Protein AF-A0A1Y2H6F7-F1 (afdb_monomer_lite)

Structure (mmCIF, N/CA/C/O backbone):
data_AF-A0A1Y2H6F7-F1
#
_entry.id   AF-A0A1Y2H6F7-F1
#
loop_
_atom_site.group_PDB
_atom_site.id
_atom_site.type_symbol
_atom_site.label_atom_id
_atom_site.label_alt_id
_atom_site.label_comp_id
_atom_site.label_asym_id
_atom_site.label_entity_id
_atom_site.label_seq_id
_atom_site.pdbx_PDB_ins_code
_atom_site.Cartn_x
_atom_site.Cartn_y
_atom_site.Cartn_z
_atom_site.occupancy
_atom_site.B_iso_or_equiv
_atom_site.auth_seq_id
_atom_site.auth_comp_id
_atom_site.auth_asym_id
_atom_site.auth_atom_id
_atom_site.pdbx_PDB_model_num
ATOM 1 N N . MET A 1 1 ? -21.638 13.500 10.682 1.00 39.72 1 MET A N 1
ATOM 2 C CA . MET A 1 1 ? -22.124 12.618 11.760 1.00 39.72 1 MET A CA 1
ATOM 3 C C . MET A 1 1 ? -21.215 11.409 11.767 1.00 39.72 1 MET A C 1
ATOM 5 O O . MET A 1 1 ? -21.167 10.726 10.755 1.00 39.72 1 MET A O 1
ATOM 9 N N . SER A 1 2 ? -20.396 11.242 12.805 1.00 56.06 2 SER A N 1
ATOM 10 C CA . SER A 1 2 ? -19.512 10.077 12.908 1.00 56.06 2 SER A CA 1
ATOM 11 C C . SER A 1 2 ? -20.373 8.876 13.276 1.00 56.06 2 SER A C 1
ATOM 13 O O . SER A 1 2 ? -21.057 8.926 14.295 1.00 56.06 2 SER A O 1
ATOM 15 N N . SER A 1 3 ? -20.406 7.849 12.432 1.00 68.44 3 SER A N 1
ATOM 16 C CA . SER A 1 3 ? -21.067 6.586 12.756 1.00 68.44 3 SER A CA 1
ATOM 17 C C . SER A 1 3 ? -20.329 5.941 13.930 1.00 68.44 3 SER A C 1
ATOM 19 O O . SER A 1 3 ? -19.140 5.652 13.816 1.00 68.44 3 SER A O 1
ATOM 21 N N . ASP A 1 4 ? -21.015 5.768 15.057 1.00 77.81 4 ASP A N 1
ATOM 22 C CA . ASP A 1 4 ? -20.456 5.193 16.282 1.00 77.81 4 ASP A CA 1
ATOM 23 C C . ASP A 1 4 ? -20.628 3.669 16.257 1.00 77.81 4 ASP A C 1
ATOM 25 O O . ASP A 1 4 ? -21.691 3.136 16.565 1.00 77.81 4 ASP A O 1
ATOM 29 N N . ALA A 1 5 ? -19.603 2.971 15.776 1.00 82.88 5 ALA A N 1
ATOM 30 C CA . ALA A 1 5 ? -19.514 1.516 15.807 1.00 82.88 5 ALA A CA 1
ATOM 31 C C . ALA A 1 5 ? -18.151 1.134 16.393 1.00 82.88 5 ALA A C 1
ATOM 33 O O . ALA A 1 5 ? -17.144 1.765 16.051 1.00 82.88 5 ALA A O 1
ATOM 34 N N . LEU A 1 6 ? -18.099 0.097 17.240 1.00 88.44 6 LEU A N 1
ATOM 35 C CA . LEU A 1 6 ? -16.898 -0.274 17.999 1.00 88.44 6 LEU A CA 1
ATOM 36 C C . LEU A 1 6 ? -16.309 -1.618 17.515 1.00 88.44 6 LEU A C 1
ATOM 38 O O . LEU A 1 6 ? -16.475 -2.632 18.190 1.00 88.44 6 LEU A O 1
ATOM 42 N N . PRO A 1 7 ? -15.582 -1.677 16.376 1.00 88.75 7 PRO A N 1
ATOM 43 C CA . PRO A 1 7 ? -15.021 -2.913 15.815 1.00 88.75 7 PRO A CA 1
ATOM 44 C C . PRO A 1 7 ? -14.242 -3.829 16.771 1.00 88.75 7 PRO A C 1
ATOM 46 O O . PRO A 1 7 ? -14.211 -5.044 16.556 1.00 88.75 7 PRO A O 1
ATOM 49 N N . TYR A 1 8 ? -13.565 -3.274 17.784 1.00 88.94 8 TYR A N 1
ATOM 50 C CA . TYR A 1 8 ? -12.798 -4.057 18.757 1.00 88.94 8 TYR A CA 1
ATOM 51 C C . TYR A 1 8 ? -13.675 -4.672 19.862 1.00 88.94 8 TYR A C 1
ATOM 53 O O . TYR A 1 8 ? -13.285 -5.688 20.438 1.00 88.94 8 TYR A O 1
ATOM 61 N N . ILE A 1 9 ? -14.858 -4.106 20.120 1.00 89.44 9 ILE A N 1
ATOM 62 C CA . ILE A 1 9 ? -15.812 -4.568 21.142 1.00 89.44 9 ILE A CA 1
ATOM 63 C C . ILE A 1 9 ? -16.919 -5.419 20.506 1.00 89.44 9 ILE A C 1
ATOM 65 O O . ILE A 1 9 ? -17.196 -6.533 20.959 1.00 89.44 9 ILE A O 1
ATOM 69 N N . ASP A 1 10 ? -17.482 -4.957 19.388 1.00 89.56 10 ASP A N 1
ATOM 70 C CA . ASP A 1 10 ? -18.593 -5.576 18.664 1.00 89.56 10 ASP A CA 1
ATOM 71 C C . ASP A 1 10 ? -18.140 -6.768 17.804 1.00 89.56 10 ASP A C 1
ATOM 73 O O . ASP A 1 10 ? -18.245 -6.796 16.575 1.00 89.56 10 ASP A O 1
ATOM 77 N N . ASN A 1 11 ? -17.653 -7.825 18.451 1.00 87.12 11 ASN A N 1
ATOM 78 C CA . ASN A 1 11 ? -17.182 -9.035 17.767 1.00 87.12 11 ASN A CA 1
ATOM 79 C C . ASN A 1 11 ? -18.304 -9.835 17.077 1.00 87.12 11 ASN A C 1
ATOM 81 O O . ASN A 1 11 ? -18.023 -10.738 16.290 1.00 87.12 11 ASN A O 1
ATOM 85 N N . GLN A 1 12 ? -19.567 -9.494 17.335 1.00 83.12 12 GLN A N 1
ATOM 86 C CA . GLN A 1 12 ? -20.742 -10.183 16.799 1.00 83.12 12 GLN A CA 1
ATOM 87 C C . GLN A 1 12 ? -20.837 -10.070 15.267 1.00 83.12 12 GLN A C 1
ATOM 89 O O . GLN A 1 12 ? -21.272 -11.006 14.604 1.00 83.12 12 GLN A O 1
ATOM 94 N N . TYR A 1 13 ? -20.336 -8.980 14.678 1.00 76.50 13 TYR A N 1
ATOM 95 C CA . TYR A 1 13 ? -20.303 -8.802 13.221 1.00 76.50 13 TYR A CA 1
ATOM 96 C C . TYR A 1 13 ? -19.313 -9.732 12.504 1.00 76.50 13 TYR A C 1
ATOM 98 O O . TYR A 1 13 ? -19.412 -9.923 11.293 1.00 76.50 13 TYR A O 1
ATOM 106 N N . LYS A 1 14 ? -18.365 -10.344 13.231 1.00 82.12 14 LYS A N 1
ATOM 107 C CA . LYS A 1 14 ? -17.437 -11.339 12.664 1.00 82.12 14 LYS A CA 1
ATOM 108 C C . LYS A 1 14 ? -18.125 -12.682 12.395 1.00 82.12 14 LYS A C 1
ATOM 110 O O . LYS A 1 14 ? -17.577 -13.501 11.662 1.00 82.12 14 LYS A O 1
ATOM 115 N N . LEU A 1 15 ? -19.311 -12.917 12.968 1.00 89.56 15 LEU A N 1
ATOM 116 C CA . LEU A 1 15 ? -20.105 -14.119 12.720 1.00 89.56 15 LEU A CA 1
ATOM 117 C C . LEU A 1 15 ? -20.692 -14.064 11.297 1.00 89.56 15 LEU A C 1
ATOM 119 O O . LEU A 1 15 ? -21.477 -13.157 11.000 1.00 89.56 15 LEU A O 1
ATOM 123 N N . PRO A 1 16 ? -20.399 -15.048 10.423 1.00 88.94 16 PRO A N 1
ATOM 124 C CA . PRO A 1 16 ? -20.875 -15.038 9.037 1.00 88.94 16 PRO A CA 1
ATOM 125 C C . PRO A 1 16 ? -22.402 -14.958 8.900 1.00 88.94 16 PRO A C 1
ATOM 127 O O . PRO A 1 16 ? -22.902 -14.339 7.967 1.00 88.94 16 PRO A O 1
ATOM 130 N N . ALA A 1 17 ? -23.141 -15.548 9.847 1.00 91.50 17 ALA A N 1
ATOM 131 C CA . ALA A 1 17 ? -24.604 -15.525 9.865 1.00 91.50 17 ALA A CA 1
ATOM 132 C C . ALA A 1 17 ? -25.184 -14.127 10.139 1.00 91.50 17 ALA A C 1
ATOM 134 O O . ALA A 1 17 ? -26.194 -13.757 9.550 1.00 91.50 17 ALA A O 1
ATOM 135 N N . VAL A 1 18 ? -24.548 -13.341 11.013 1.00 89.44 18 VAL A N 1
ATOM 136 C CA . VAL A 1 18 ? -24.972 -11.958 11.289 1.00 89.44 18 VAL A CA 1
ATOM 137 C C . VAL A 1 18 ? -24.661 -11.087 10.079 1.00 89.44 18 VAL A C 1
ATOM 139 O O . VAL A 1 18 ? -25.505 -10.309 9.645 1.00 89.44 18 VAL A O 1
ATOM 142 N N . LYS A 1 19 ? -23.481 -11.277 9.476 1.00 89.00 19 LYS A N 1
ATOM 143 C CA . LYS A 1 19 ? -23.093 -10.565 8.258 1.00 89.00 19 LYS A CA 1
ATOM 144 C C . LYS A 1 19 ? -24.085 -10.801 7.115 1.00 89.00 19 LYS A C 1
ATOM 146 O O . LYS A 1 19 ? -24.539 -9.833 6.524 1.00 89.00 19 LYS A O 1
ATOM 151 N N . SER A 1 20 ? -24.478 -12.048 6.841 1.00 91.50 20 SER A N 1
ATOM 152 C CA . SER A 1 20 ? -25.421 -12.337 5.750 1.00 91.50 20 SER A CA 1
ATOM 153 C C . SER A 1 20 ? -26.811 -11.742 5.982 1.00 91.50 20 SER A C 1
ATOM 155 O O . SER A 1 20 ? -27.439 -11.276 5.034 1.00 91.50 20 SER A O 1
ATOM 157 N N . GLN A 1 21 ? -27.288 -11.718 7.230 1.00 91.81 21 GLN A N 1
ATOM 158 C CA . GLN A 1 21 ? -28.547 -11.058 7.584 1.00 91.81 21 GLN A CA 1
ATOM 159 C C . GLN A 1 21 ? -28.464 -9.545 7.372 1.00 91.81 21 GLN A C 1
ATOM 161 O O . GLN A 1 21 ? -29.369 -8.958 6.780 1.00 91.81 21 GLN A O 1
ATOM 166 N N . VAL A 1 22 ? -27.373 -8.918 7.818 1.00 89.19 22 VAL A N 1
ATOM 167 C CA . VAL A 1 22 ? -27.133 -7.483 7.620 1.00 89.19 22 VAL A CA 1
ATOM 168 C C . VAL A 1 22 ? -27.020 -7.158 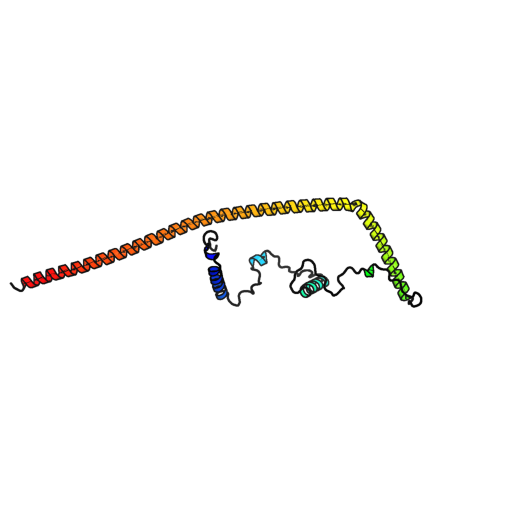6.131 1.00 89.19 22 VAL A C 1
ATOM 170 O O . VAL A 1 22 ? -27.686 -6.237 5.669 1.00 89.19 22 VAL A O 1
ATOM 173 N N . ASP A 1 23 ? -26.268 -7.946 5.362 1.00 89.44 23 ASP A N 1
ATOM 174 C CA . ASP A 1 23 ? -26.124 -7.782 3.912 1.00 89.44 23 ASP A CA 1
ATOM 175 C C . ASP A 1 23 ? -27.481 -7.926 3.194 1.00 89.44 23 ASP A C 1
ATOM 177 O O . ASP A 1 23 ? -27.792 -7.143 2.295 1.00 89.44 23 ASP A O 1
ATOM 181 N N . ALA A 1 24 ? -28.337 -8.861 3.627 1.00 91.50 24 ALA A N 1
ATOM 182 C CA . ALA A 1 24 ? -29.694 -9.006 3.101 1.00 91.50 24 ALA A CA 1
ATOM 183 C C . ALA A 1 24 ? -30.560 -7.768 3.395 1.00 91.50 24 ALA A C 1
ATOM 185 O O . ALA A 1 24 ? -31.228 -7.260 2.493 1.00 91.50 24 ALA A O 1
ATOM 186 N N . LEU A 1 25 ? -30.501 -7.231 4.619 1.00 90.50 25 LEU A N 1
ATOM 187 C CA . LEU A 1 25 ? -31.203 -5.996 4.982 1.00 90.50 25 LEU A CA 1
ATOM 188 C C . LEU A 1 25 ? -30.672 -4.785 4.207 1.00 90.50 25 LEU A C 1
ATOM 190 O O . LEU A 1 25 ? -31.453 -3.943 3.770 1.00 90.50 25 LEU A O 1
ATOM 194 N N . ILE A 1 26 ? -29.360 -4.689 3.991 1.00 87.88 26 ILE A N 1
ATOM 195 C CA . ILE A 1 26 ? -28.768 -3.641 3.151 1.00 87.88 26 ILE A CA 1
ATOM 196 C C . ILE A 1 26 ? -29.308 -3.772 1.726 1.00 87.88 26 ILE A C 1
ATOM 198 O O . ILE A 1 26 ? -29.785 -2.789 1.165 1.00 87.88 26 ILE A O 1
ATOM 202 N N . SER A 1 27 ? -29.315 -4.984 1.165 1.00 86.19 27 SER A N 1
ATOM 203 C CA . SER A 1 27 ? -29.811 -5.233 -0.191 1.00 86.19 27 SER A CA 1
ATOM 204 C C . SER A 1 27 ? -31.294 -4.889 -0.365 1.00 86.19 27 SER A C 1
ATOM 206 O O . SER A 1 27 ? -31.674 -4.388 -1.419 1.00 86.19 27 SER A O 1
ATOM 208 N N . SER A 1 28 ? -32.123 -5.080 0.670 1.00 88.69 28 SER A N 1
ATOM 209 C CA . SER A 1 28 ? -33.542 -4.710 0.629 1.00 88.69 28 SER A CA 1
ATOM 210 C C . SER A 1 28 ? -33.787 -3.208 0.789 1.00 88.69 28 SER A C 1
ATOM 212 O O . SER A 1 28 ? -34.823 -2.715 0.357 1.00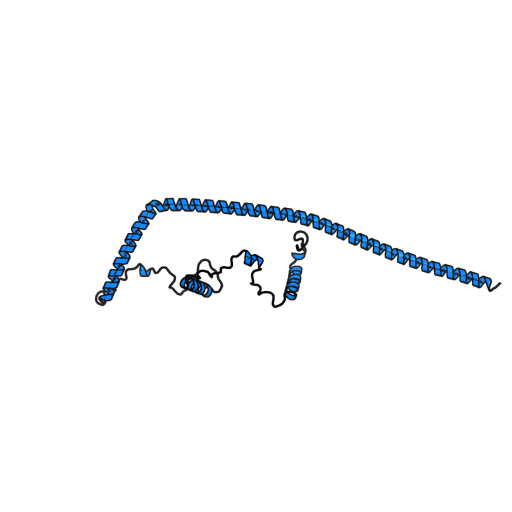 88.69 28 SER A O 1
ATOM 214 N N . ASN A 1 29 ? -32.871 -2.488 1.447 1.00 83.31 29 ASN A N 1
ATOM 215 C CA . ASN A 1 29 ? -32.973 -1.042 1.678 1.00 83.31 29 ASN A CA 1
ATOM 216 C C . ASN A 1 29 ? -32.265 -0.207 0.602 1.00 83.31 29 ASN A C 1
ATOM 218 O O . ASN A 1 29 ? -32.542 0.985 0.474 1.00 83.31 29 ASN A O 1
ATOM 222 N N . LEU A 1 30 ? -31.357 -0.807 -0.172 1.00 81.19 30 LEU A N 1
ATOM 223 C CA . LEU A 1 30 ? -30.786 -0.177 -1.355 1.00 81.19 30 LEU A CA 1
ATOM 224 C C . LEU A 1 30 ? -31.909 0.024 -2.387 1.00 81.19 30 LEU A C 1
ATOM 226 O O . LEU A 1 30 ? -32.503 -0.958 -2.837 1.00 81.19 30 LEU A O 1
ATOM 230 N N . PRO A 1 31 ? -32.235 1.269 -2.783 1.00 71.75 31 PRO A N 1
ATOM 231 C CA . PRO A 1 31 ? -33.208 1.473 -3.842 1.00 71.75 31 PRO A CA 1
ATOM 232 C C . PRO A 1 31 ? -32.647 0.853 -5.123 1.00 71.75 31 PRO A C 1
ATOM 234 O O . PRO A 1 31 ? -31.465 1.021 -5.421 1.00 71.75 31 PRO A O 1
ATOM 237 N N . SER A 1 32 ? -33.484 0.181 -5.919 1.00 59.09 32 SER A N 1
ATOM 238 C CA . SER A 1 32 ? -33.069 -0.460 -7.182 1.00 59.09 32 SER A CA 1
ATOM 239 C C . SER A 1 32 ? -32.421 0.499 -8.199 1.00 59.09 32 SER A C 1
ATOM 241 O O . SER A 1 32 ? -31.932 0.057 -9.233 1.00 59.09 32 SER A O 1
ATOM 243 N N . THR A 1 33 ? -32.417 1.805 -7.923 1.00 52.28 33 THR A N 1
ATOM 244 C CA . THR A 1 33 ? -31.818 2.873 -8.730 1.00 52.28 33 THR A CA 1
ATOM 245 C C . THR A 1 33 ? -30.527 3.459 -8.147 1.00 52.28 33 THR A C 1
ATOM 247 O O . THR A 1 33 ? -29.904 4.293 -8.804 1.00 52.28 33 THR A O 1
ATOM 250 N N . ALA A 1 34 ? -30.099 3.073 -6.939 1.00 51.81 34 ALA A N 1
ATOM 251 C CA . ALA A 1 34 ? -28.813 3.511 -6.404 1.00 51.81 34 ALA A CA 1
ATOM 252 C C . ALA A 1 34 ? -27.698 2.720 -7.083 1.00 51.81 34 ALA A C 1
ATOM 254 O O . ALA A 1 34 ? -27.435 1.588 -6.705 1.00 51.81 34 ALA A O 1
ATOM 255 N N . ALA A 1 35 ? -27.097 3.362 -8.087 1.00 54.22 35 ALA A N 1
ATOM 256 C CA . ALA A 1 35 ? -25.755 3.149 -8.612 1.00 54.22 35 ALA A CA 1
ATOM 257 C C . ALA A 1 35 ? -25.338 1.680 -8.798 1.00 54.22 35 ALA A C 1
ATOM 259 O O . ALA A 1 35 ? -25.093 0.950 -7.844 1.00 54.22 35 ALA A O 1
ATOM 260 N N . SER A 1 36 ? -25.169 1.287 -10.066 1.00 52.78 36 SER A N 1
ATOM 261 C CA . SER A 1 36 ? -24.501 0.041 -10.451 1.00 52.78 36 SER A CA 1
ATOM 262 C C . SER A 1 36 ? -23.337 -0.257 -9.488 1.00 52.78 36 SER A C 1
ATOM 264 O O . SER A 1 36 ? -22.554 0.661 -9.231 1.00 52.78 36 SER A O 1
ATOM 266 N N . PRO A 1 37 ? -23.192 -1.484 -8.953 1.00 54.78 37 PRO A N 1
ATOM 267 C CA . PRO A 1 37 ? -22.223 -1.831 -7.898 1.00 54.78 37 PRO A CA 1
ATOM 268 C C . PRO A 1 37 ? -20.747 -1.562 -8.259 1.00 54.78 37 PRO A C 1
ATOM 270 O O . PRO A 1 37 ? -19.853 -1.775 -7.447 1.00 54.78 37 PRO A O 1
ATOM 273 N N . THR A 1 38 ? -20.486 -1.099 -9.482 1.00 53.94 38 THR A N 1
ATOM 274 C CA . THR A 1 38 ? -19.186 -0.702 -10.035 1.00 53.94 38 THR A CA 1
ATOM 275 C C . THR A 1 38 ? -18.937 0.815 -9.993 1.00 53.94 38 THR A C 1
ATOM 277 O O . THR A 1 38 ? -17.836 1.259 -10.308 1.00 53.94 38 THR A O 1
ATOM 280 N N . ALA A 1 39 ? -19.923 1.641 -9.630 1.00 58.41 39 ALA A N 1
ATOM 281 C CA . ALA A 1 39 ? -19.743 3.088 -9.560 1.00 58.41 39 ALA A CA 1
ATOM 282 C C . ALA A 1 39 ? -18.881 3.455 -8.341 1.00 58.41 39 ALA A C 1
ATOM 284 O O . ALA A 1 39 ? -19.273 3.240 -7.193 1.00 58.41 39 ALA A O 1
ATOM 285 N N . LEU A 1 40 ? -17.689 4.001 -8.598 1.00 57.81 40 LEU A N 1
ATOM 286 C CA . LEU A 1 40 ? -16.773 4.477 -7.562 1.00 57.81 40 LEU A CA 1
ATOM 287 C C . LEU A 1 40 ? -17.468 5.535 -6.690 1.00 57.81 40 LEU A C 1
ATOM 289 O O . LEU A 1 40 ? -18.119 6.450 -7.194 1.00 57.81 40 LEU A O 1
ATOM 293 N N . HIS A 1 41 ? -17.323 5.413 -5.369 1.00 59.00 41 HIS A N 1
ATOM 294 C CA . HIS A 1 41 ? -17.869 6.374 -4.411 1.00 59.00 41 HIS A CA 1
ATOM 295 C C . HIS A 1 41 ? -17.310 7.787 -4.698 1.00 59.00 41 HIS A C 1
ATOM 297 O O . HIS A 1 41 ? -16.112 7.916 -4.958 1.00 59.00 41 HIS A O 1
ATOM 303 N N . PRO A 1 42 ? -18.115 8.865 -4.618 1.00 64.69 42 PRO A N 1
ATOM 304 C CA . PRO A 1 42 ? -17.724 10.213 -5.055 1.00 64.69 42 PRO A CA 1
ATOM 305 C C . PRO A 1 42 ? -16.503 10.808 -4.337 1.00 64.69 42 PRO A C 1
ATOM 307 O O . PRO A 1 42 ? -15.858 11.700 -4.878 1.00 64.69 42 PRO A O 1
ATOM 310 N N . SER A 1 43 ? -16.154 10.333 -3.137 1.00 61.62 43 SER A N 1
ATOM 311 C CA . SER A 1 43 ? -14.903 10.732 -2.472 1.00 61.62 43 SER A CA 1
ATOM 312 C C . SER A 1 43 ? -13.670 10.010 -3.018 1.00 61.62 43 SER A C 1
ATOM 314 O O . SER A 1 43 ? -12.605 10.603 -3.036 1.00 61.62 43 SER A O 1
ATOM 316 N N . VAL A 1 44 ? -13.813 8.784 -3.528 1.00 60.22 44 VAL A N 1
ATOM 317 C CA . VAL A 1 44 ? -12.736 8.063 -4.228 1.00 60.22 44 VAL A CA 1
ATOM 318 C C . VAL A 1 44 ? -12.565 8.643 -5.631 1.00 60.22 44 VAL A C 1
ATOM 320 O O . VAL A 1 44 ? -11.448 8.897 -6.062 1.00 60.22 44 VAL A O 1
ATOM 323 N N . ALA A 1 45 ? -13.672 8.957 -6.309 1.00 59.31 45 ALA A N 1
ATOM 324 C CA . ALA A 1 45 ? -13.661 9.616 -7.615 1.00 59.31 45 ALA A CA 1
ATOM 325 C C . ALA A 1 45 ? -13.053 11.036 -7.598 1.00 59.31 45 ALA A C 1
ATOM 327 O O . ALA A 1 45 ? -12.754 11.569 -8.655 1.00 59.31 45 ALA A O 1
ATOM 328 N N . ARG A 1 46 ? -12.872 11.660 -6.423 1.00 57.78 46 ARG A N 1
ATOM 329 C CA . ARG A 1 46 ? -12.168 12.950 -6.289 1.00 57.78 46 ARG A CA 1
ATOM 330 C C . ARG A 1 46 ? -10.650 12.813 -6.233 1.00 57.78 46 ARG A C 1
ATOM 332 O O . ARG A 1 46 ? -9.958 13.714 -6.695 1.00 57.78 46 ARG A O 1
ATOM 339 N N . ASP A 1 47 ? -10.158 11.733 -5.634 1.00 59.91 47 ASP A N 1
ATOM 340 C CA . ASP A 1 47 ? -8.722 11.503 -5.446 1.00 59.91 47 ASP A CA 1
ATOM 341 C C . ASP A 1 47 ? -8.080 10.896 -6.699 1.00 59.91 47 ASP A C 1
ATOM 343 O O . ASP A 1 47 ? -6.878 11.043 -6.927 1.00 59.91 47 ASP A O 1
ATOM 347 N N . PHE A 1 48 ? -8.888 10.256 -7.548 1.00 55.03 48 PHE A N 1
ATOM 348 C CA . PHE A 1 48 ? -8.501 9.946 -8.915 1.00 55.03 48 PHE A CA 1
ATOM 349 C C . PHE A 1 48 ? -8.849 11.141 -9.805 1.00 55.03 48 PHE A C 1
ATOM 351 O O . PHE A 1 48 ? -10.025 11.483 -9.903 1.00 55.03 48 PHE A O 1
ATOM 358 N N . PRO A 1 49 ? -7.873 11.791 -10.463 1.00 63.50 49 PRO A N 1
ATOM 359 C CA . PRO A 1 49 ? -8.203 12.776 -11.479 1.00 63.50 49 PRO A CA 1
ATOM 360 C C . PRO A 1 49 ? -9.065 12.083 -12.536 1.00 63.50 49 PRO A C 1
ATOM 362 O O . PRO A 1 49 ? -8.660 11.040 -13.058 1.00 63.50 49 PRO A O 1
ATOM 365 N N . ASP A 1 50 ? -10.238 12.649 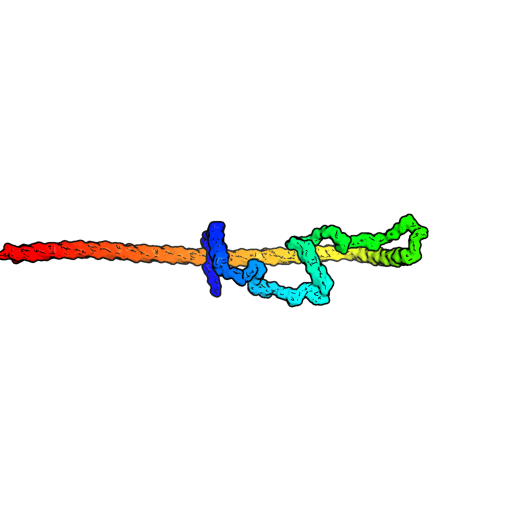-12.847 1.00 59.97 50 ASP A N 1
ATOM 366 C CA . ASP A 1 50 ? -10.956 12.290 -14.067 1.00 59.97 50 ASP A CA 1
ATOM 367 C C . ASP A 1 50 ? -9.916 12.350 -15.184 1.00 59.97 50 ASP A C 1
ATOM 369 O O . ASP A 1 50 ? -9.316 13.402 -15.419 1.00 59.97 50 ASP A O 1
ATOM 373 N N . LEU A 1 51 ? -9.642 11.210 -15.823 1.00 56.09 51 LEU A N 1
ATOM 374 C CA . LEU A 1 51 ? -8.763 11.127 -16.988 1.00 56.09 51 LEU A CA 1
ATOM 375 C C . LEU A 1 51 ? -9.509 11.758 -18.171 1.00 56.09 51 LEU A C 1
ATOM 377 O O . LEU A 1 51 ? -9.914 11.095 -19.122 1.00 56.09 51 LEU A O 1
ATOM 381 N N . SER A 1 52 ? -9.774 13.052 -18.036 1.00 60.03 52 SER A N 1
ATOM 382 C CA . SER A 1 52 ? -10.361 13.938 -19.009 1.00 60.03 52 SER A CA 1
ATOM 383 C C . SER A 1 52 ? -9.310 15.018 -19.267 1.00 60.03 52 SER A C 1
ATOM 385 O O . SER A 1 52 ? -8.974 15.788 -18.365 1.00 60.03 52 SER A O 1
ATOM 387 N N . PRO A 1 53 ? -8.726 15.060 -20.468 1.00 64.69 53 PRO A N 1
ATOM 388 C CA . PRO A 1 53 ? -9.154 14.337 -21.657 1.00 64.69 53 PRO A CA 1
ATOM 389 C C . PRO A 1 53 ? -8.768 12.841 -21.623 1.00 64.69 53 PRO A C 1
ATOM 391 O O . PRO A 1 53 ? -7.814 12.478 -20.931 1.00 64.69 53 PRO A O 1
ATOM 394 N N . PRO A 1 54 ? -9.491 11.976 -22.367 1.00 66.75 54 PRO A N 1
ATOM 395 C CA . PRO A 1 54 ? -9.175 10.553 -22.457 1.00 66.75 54 PRO A CA 1
ATOM 396 C C . PRO A 1 54 ? -7.700 10.348 -22.816 1.00 66.75 54 PRO A C 1
ATOM 398 O O . PRO A 1 54 ? -7.106 11.153 -23.543 1.00 66.75 54 PRO A O 1
ATOM 401 N N . LEU A 1 55 ? -7.101 9.270 -22.301 1.00 68.38 55 LEU A N 1
ATOM 402 C CA . LEU A 1 55 ? -5.732 8.879 -22.641 1.00 68.38 55 LEU A CA 1
ATOM 403 C C . LEU A 1 55 ? -5.552 8.922 -24.166 1.00 68.38 55 LEU A C 1
ATOM 405 O O . LEU A 1 55 ? -6.321 8.322 -24.910 1.00 68.38 55 LEU A O 1
ATOM 409 N N . PHE A 1 56 ? -4.543 9.669 -24.619 1.00 76.94 56 PHE A N 1
ATOM 410 C CA . PHE A 1 56 ? -4.252 9.908 -26.037 1.00 76.94 56 PHE A CA 1
ATOM 411 C C . PHE A 1 56 ? -5.297 10.717 -26.822 1.00 76.94 56 PHE A C 1
ATOM 413 O O . PHE A 1 56 ? -5.356 10.603 -28.043 1.00 76.94 56 PHE A O 1
ATOM 420 N N . ALA A 1 57 ? -6.047 11.621 -26.186 1.00 77.19 57 ALA A N 1
ATOM 421 C CA . ALA A 1 57 ? -6.992 12.503 -26.885 1.00 77.19 57 ALA A CA 1
ATOM 422 C C . ALA A 1 57 ? -6.397 13.293 -28.067 1.00 77.19 57 ALA A C 1
ATOM 424 O O . ALA A 1 57 ? -7.127 13.746 -28.942 1.00 77.19 57 ALA A O 1
ATOM 425 N N . HIS A 1 58 ? -5.080 13.506 -28.087 1.00 81.31 58 HIS A N 1
ATOM 426 C CA . HIS A 1 58 ? -4.379 14.223 -29.159 1.00 81.31 58 HIS A CA 1
ATOM 427 C C . HIS A 1 58 ? -3.740 13.279 -30.190 1.00 81.31 58 HIS A C 1
ATOM 429 O O . HIS A 1 58 ? -3.151 13.741 -31.164 1.00 81.31 58 HIS A O 1
ATOM 435 N N . ASN A 1 59 ? -3.844 11.962 -29.991 1.00 84.75 59 ASN A N 1
ATOM 436 C CA . ASN A 1 59 ? -3.321 10.950 -30.897 1.00 84.75 59 ASN A CA 1
ATOM 437 C C . ASN A 1 59 ? -4.362 9.831 -31.122 1.00 84.75 59 ASN A C 1
ATOM 439 O O . ASN A 1 59 ? -4.399 8.854 -30.366 1.00 84.75 59 ASN A O 1
ATOM 443 N N . PRO A 1 60 ? -5.183 9.938 -32.185 1.00 82.94 60 PRO A N 1
ATOM 444 C CA . PRO A 1 60 ? -6.263 8.987 -32.445 1.00 82.94 60 PRO A CA 1
ATOM 445 C C . PRO A 1 60 ? -5.751 7.568 -32.726 1.00 82.94 60 PRO A C 1
ATOM 447 O O . PRO A 1 60 ? -6.452 6.604 -32.432 1.00 82.94 60 PRO A O 1
ATOM 450 N N . ALA A 1 61 ? -4.518 7.415 -33.227 1.00 80.31 61 ALA A N 1
ATOM 451 C CA . ALA A 1 61 ? -3.919 6.102 -33.454 1.00 80.31 61 ALA A CA 1
ATOM 452 C C . ALA A 1 61 ? -3.666 5.365 -32.130 1.00 80.31 61 ALA A C 1
ATOM 454 O O . ALA A 1 61 ? -4.008 4.190 -32.006 1.00 80.31 61 ALA A O 1
ATOM 455 N N . LEU A 1 62 ? -3.144 6.064 -31.117 1.00 78.94 62 LEU A N 1
ATOM 456 C CA . LEU A 1 62 ? -2.895 5.478 -29.796 1.00 78.94 62 LEU A CA 1
ATOM 457 C C . LEU A 1 62 ? -4.194 5.197 -29.033 1.00 78.94 62 LEU A C 1
ATOM 459 O O . LEU A 1 62 ? -4.283 4.165 -28.375 1.00 78.94 62 LEU A O 1
ATOM 463 N N . SER A 1 63 ? -5.214 6.050 -29.182 1.00 80.81 63 SER A N 1
ATOM 464 C CA . SER A 1 63 ? -6.562 5.759 -28.670 1.00 80.81 63 SER A CA 1
ATOM 465 C C . SER A 1 63 ? -7.118 4.478 -29.297 1.00 80.81 63 SER A C 1
ATOM 467 O O . SER A 1 63 ? -7.540 3.579 -28.581 1.00 80.81 63 SER A O 1
ATOM 469 N N . SER A 1 64 ? -7.034 4.344 -30.626 1.00 79.31 64 SER A N 1
ATOM 470 C CA . SER A 1 64 ? -7.543 3.159 -31.325 1.00 79.31 64 SER A CA 1
ATOM 471 C C . SER A 1 64 ? -6.783 1.876 -30.971 1.00 79.31 64 SER A C 1
ATOM 473 O O . SER A 1 64 ? -7.389 0.814 -30.878 1.00 79.31 64 SER A O 1
ATOM 475 N N . ALA A 1 65 ? -5.471 1.964 -30.733 1.00 75.06 65 ALA A N 1
ATOM 476 C CA . ALA A 1 65 ? -4.653 0.827 -30.318 1.00 75.06 65 ALA A CA 1
ATOM 477 C C . ALA A 1 65 ? -4.973 0.396 -28.879 1.00 75.06 65 ALA A C 1
ATOM 479 O O . ALA A 1 65 ? -5.004 -0.798 -28.583 1.00 75.06 65 ALA A O 1
ATOM 480 N N . LEU A 1 66 ? -5.251 1.362 -27.996 1.00 76.00 66 LEU A N 1
ATOM 481 C CA . LEU A 1 66 ? -5.722 1.092 -26.642 1.00 76.00 66 LEU A CA 1
ATOM 482 C C . LEU A 1 66 ? -7.089 0.400 -26.672 1.00 76.00 66 LEU A C 1
ATOM 484 O O . LEU A 1 66 ? -7.247 -0.634 -26.030 1.00 76.00 66 LEU A O 1
ATOM 488 N N . ASP A 1 67 ? -8.033 0.903 -27.469 1.00 75.25 67 ASP A N 1
ATOM 489 C CA . ASP A 1 67 ? -9.354 0.289 -27.637 1.00 75.25 67 ASP A CA 1
ATOM 490 C C . ASP A 1 67 ? -9.236 -1.131 -28.208 1.00 75.25 67 ASP A C 1
ATOM 492 O O . ASP A 1 67 ? -9.851 -2.069 -27.703 1.00 75.25 67 ASP A O 1
ATOM 496 N N . GLN A 1 68 ? -8.376 -1.336 -29.210 1.00 71.06 68 GLN A N 1
ATOM 497 C CA . GLN A 1 68 ? -8.087 -2.665 -29.753 1.00 71.06 68 GLN A CA 1
ATOM 498 C C . GLN A 1 68 ? -7.480 -3.609 -28.710 1.00 71.06 68 GLN A C 1
ATOM 500 O O . GLN A 1 68 ? -7.854 -4.778 -28.673 1.00 71.06 68 GLN A O 1
ATOM 505 N N . LEU A 1 69 ? -6.586 -3.132 -27.841 1.00 65.31 69 LEU A N 1
ATOM 506 C CA . LEU A 1 69 ? -6.010 -3.934 -26.760 1.00 65.31 69 LEU A CA 1
ATOM 507 C C . LEU A 1 69 ? -7.065 -4.290 -25.701 1.00 65.31 69 LEU A C 1
ATOM 509 O O . LEU A 1 69 ? -7.129 -5.435 -25.251 1.00 65.31 69 LEU A O 1
ATOM 513 N N . VAL A 1 70 ? -7.918 -3.331 -25.342 1.00 63.88 70 VAL A N 1
ATOM 514 C CA . VAL A 1 70 ? -9.029 -3.507 -24.395 1.00 63.88 70 VAL A CA 1
ATOM 515 C C . VAL A 1 70 ? -10.065 -4.494 -24.938 1.00 63.88 70 VAL A C 1
ATOM 517 O O . VAL A 1 70 ? -10.582 -5.312 -24.185 1.00 63.88 70 VAL A O 1
ATOM 520 N N . HIS A 1 71 ? -10.340 -4.471 -26.243 1.00 59.56 71 HIS A N 1
ATOM 521 C CA . HIS A 1 71 ? -11.263 -5.407 -26.888 1.00 59.56 71 HIS A CA 1
ATOM 522 C C . HIS A 1 71 ? -10.638 -6.778 -27.185 1.00 59.56 71 HIS A C 1
ATOM 524 O O . HIS A 1 71 ? -11.329 -7.792 -27.125 1.00 59.56 71 HIS A O 1
ATOM 530 N N . SER A 1 72 ? -9.339 -6.829 -27.487 1.00 61.38 72 SER A N 1
ATOM 531 C CA . SER A 1 72 ? -8.590 -8.072 -27.729 1.00 61.38 72 SER A CA 1
ATOM 532 C C . SER A 1 72 ? -8.392 -8.872 -26.439 1.00 61.38 72 SER A C 1
ATOM 534 O O . SER A 1 72 ? -8.465 -10.103 -26.423 1.00 61.38 72 SER A O 1
ATOM 536 N N . THR A 1 73 ? -8.207 -8.179 -25.317 1.00 55.19 73 THR A N 1
ATOM 537 C CA . THR A 1 73 ? -8.106 -8.803 -24.002 1.00 55.19 73 THR A CA 1
ATOM 538 C C . THR A 1 73 ? -9.499 -8.880 -23.381 1.00 55.19 73 THR A C 1
ATOM 540 O O . THR A 1 73 ? -9.952 -7.931 -22.763 1.00 55.19 73 THR A O 1
ATOM 543 N N . ASN A 1 74 ? -10.206 -10.009 -23.529 1.00 54.19 74 ASN A N 1
ATOM 544 C CA . ASN A 1 74 ? -11.488 -10.302 -22.852 1.00 54.19 74 ASN A CA 1
ATOM 545 C C . ASN A 1 74 ? -11.380 -10.167 -21.308 1.00 54.19 74 ASN A C 1
ATOM 547 O O . ASN A 1 74 ? -11.289 -11.162 -20.589 1.00 54.19 74 ASN A O 1
ATOM 551 N N . GLY A 1 75 ? -11.313 -8.944 -20.778 1.00 52.00 75 GLY A N 1
ATOM 552 C CA . GLY A 1 75 ? -11.216 -8.606 -19.355 1.00 52.00 75 GLY A CA 1
ATOM 553 C C . GLY A 1 75 ? -9.961 -9.088 -18.614 1.00 52.00 75 GLY A C 1
ATOM 554 O O . GLY A 1 75 ? -9.850 -8.860 -17.411 1.00 52.00 75 GLY A O 1
ATOM 555 N N . LYS A 1 76 ? -9.005 -9.754 -19.273 1.00 48.06 76 LYS A N 1
ATOM 556 C CA . LYS A 1 76 ? -7.777 -10.251 -18.634 1.00 48.06 76 LYS A CA 1
ATOM 557 C C . LYS A 1 76 ? -6.643 -9.255 -18.856 1.00 48.06 76 LYS A C 1
ATOM 559 O O . LYS A 1 76 ? -5.865 -9.381 -19.794 1.00 48.06 76 LYS A O 1
ATOM 564 N N . SER A 1 77 ? -6.575 -8.262 -17.970 1.00 45.91 77 SER A N 1
ATOM 565 C CA . SER A 1 77 ? -5.439 -7.346 -17.864 1.00 45.91 77 SER A CA 1
ATOM 566 C C . SER A 1 77 ? -4.199 -8.136 -17.444 1.00 45.91 77 SER A C 1
ATOM 568 O O . SER A 1 77 ? -3.969 -8.401 -16.265 1.00 45.91 77 SER A O 1
ATOM 570 N N . THR A 1 78 ? -3.423 -8.589 -18.422 1.00 44.97 78 THR A N 1
ATOM 571 C CA . THR A 1 78 ? -2.054 -9.029 -18.195 1.00 44.97 78 THR A CA 1
ATOM 572 C C . THR A 1 78 ? -1.151 -7.872 -18.600 1.00 44.97 78 THR A C 1
ATOM 574 O O . THR A 1 78 ? -1.163 -7.440 -19.749 1.00 44.97 78 THR A O 1
ATOM 577 N N . LEU A 1 79 ? -0.342 -7.379 -17.654 1.00 47.38 79 LEU A N 1
ATOM 578 C CA . LEU A 1 79 ? 0.702 -6.357 -17.864 1.00 47.38 79 LEU A CA 1
ATOM 579 C C . LEU A 1 79 ? 1.696 -6.714 -18.992 1.00 47.38 79 LEU A C 1
ATOM 581 O O . LEU A 1 79 ? 2.475 -5.874 -19.425 1.00 47.38 79 LEU A O 1
ATOM 585 N N . PHE A 1 80 ? 1.631 -7.950 -19.485 1.00 48.03 80 PHE A N 1
ATOM 586 C CA . PHE A 1 80 ? 2.226 -8.425 -20.723 1.00 48.03 80 PHE A CA 1
ATOM 587 C C . PHE A 1 80 ? 1.120 -9.043 -21.586 1.00 48.03 80 PHE A C 1
ATOM 589 O O . PHE A 1 80 ? 0.505 -10.017 -21.138 1.00 48.03 80 PHE A O 1
ATOM 596 N N . PRO A 1 81 ? 0.834 -8.533 -22.796 1.00 47.94 81 PRO A N 1
ATOM 597 C CA . PRO A 1 81 ? -0.083 -9.197 -23.712 1.00 47.94 81 PRO A CA 1
ATOM 598 C C . PRO A 1 81 ? 0.454 -10.602 -23.997 1.00 47.94 81 PRO A C 1
ATOM 600 O O . PRO A 1 81 ? 1.580 -10.756 -24.470 1.00 47.94 81 PRO A O 1
ATOM 603 N N . ALA A 1 82 ? -0.328 -11.640 -23.693 1.00 48.25 82 ALA A N 1
ATOM 604 C CA . ALA A 1 82 ? -0.042 -12.956 -24.247 1.00 48.25 82 ALA A CA 1
ATOM 605 C C . ALA A 1 82 ? -0.124 -12.829 -25.781 1.00 48.25 82 ALA A C 1
ATOM 607 O O . ALA A 1 82 ? -1.077 -12.212 -26.267 1.00 48.25 82 ALA A O 1
ATOM 608 N N . PRO A 1 83 ? 0.856 -13.344 -26.545 1.00 46.28 83 PRO A N 1
ATOM 609 C CA . PRO A 1 83 ? 0.888 -13.164 -27.989 1.00 46.28 83 PRO A CA 1
ATOM 610 C C . PRO A 1 83 ? -0.383 -13.756 -28.607 1.00 46.28 83 PRO A C 1
ATOM 612 O O . PRO A 1 83 ? -0.577 -14.971 -28.628 1.00 46.28 83 PRO A O 1
ATOM 615 N N . SER A 1 84 ? -1.268 -12.877 -29.081 1.00 46.12 84 SER A N 1
ATOM 616 C CA . SER A 1 84 ? -2.385 -13.251 -29.945 1.00 46.12 84 SER A CA 1
ATOM 617 C C . SER A 1 84 ? -1.821 -13.899 -31.219 1.00 46.12 84 SER A C 1
ATOM 619 O O . SER A 1 84 ? -0.819 -13.410 -31.747 1.00 46.12 84 SER A O 1
ATOM 621 N N . PRO A 1 85 ? -2.441 -14.965 -31.758 1.00 48.34 85 PRO A N 1
ATOM 622 C CA . PRO A 1 85 ? -1.979 -15.654 -32.967 1.00 48.34 85 PRO A CA 1
ATOM 623 C C . PRO A 1 85 ? -2.077 -14.818 -34.260 1.00 48.34 85 PRO A C 1
ATOM 625 O O . PRO A 1 85 ? -1.715 -15.304 -35.330 1.00 48.34 85 PRO A O 1
ATOM 628 N N . SER A 1 86 ? -2.539 -13.565 -34.199 1.00 49.97 86 SER A N 1
ATOM 629 C CA . SER A 1 86 ? -2.410 -12.597 -35.293 1.00 49.97 86 SER A CA 1
ATOM 630 C C . SER A 1 86 ? -1.006 -11.977 -35.273 1.00 49.97 86 SER A C 1
ATOM 632 O O . SER A 1 86 ? -0.742 -11.003 -34.565 1.00 49.97 86 SER A O 1
ATOM 634 N N . ALA A 1 87 ? -0.114 -12.600 -36.038 1.00 49.81 87 ALA A N 1
ATOM 635 C CA . ALA A 1 87 ? 1.336 -12.438 -36.109 1.00 49.81 87 ALA A CA 1
ATOM 636 C C . ALA A 1 87 ? 1.865 -11.075 -36.623 1.00 49.81 87 ALA A C 1
ATOM 638 O O . ALA A 1 87 ? 2.793 -11.059 -37.420 1.00 49.81 87 ALA A O 1
ATOM 639 N N . ASP A 1 88 ? 1.314 -9.945 -36.171 1.00 51.12 88 ASP A N 1
ATOM 640 C CA . ASP A 1 88 ? 1.700 -8.605 -36.670 1.00 51.12 88 ASP A CA 1
ATOM 641 C C . ASP A 1 88 ? 2.255 -7.660 -35.587 1.00 51.12 88 ASP A C 1
ATOM 643 O O . ASP A 1 88 ? 2.560 -6.502 -35.847 1.00 51.12 88 ASP A O 1
ATOM 647 N N . HIS A 1 89 ? 2.398 -8.146 -34.349 1.00 53.19 89 HIS A N 1
ATOM 648 C CA . HIS A 1 89 ? 2.911 -7.360 -33.211 1.00 53.19 89 HIS A CA 1
ATOM 649 C C . HIS A 1 89 ? 4.270 -7.870 -32.694 1.00 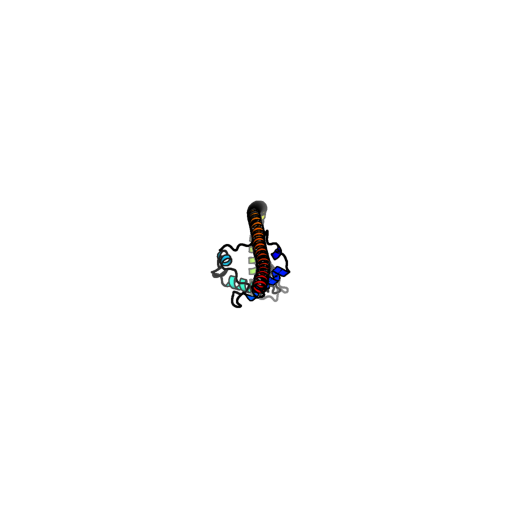53.19 89 HIS A C 1
ATOM 651 O O . HIS A 1 89 ? 4.738 -7.455 -31.635 1.00 53.19 89 HIS A O 1
ATOM 657 N N . GLY A 1 90 ? 4.895 -8.804 -33.416 1.00 60.91 90 GLY A N 1
ATOM 658 C CA . GLY A 1 90 ? 6.247 -9.281 -33.133 1.00 60.91 90 GLY A CA 1
ATOM 659 C C . GLY A 1 90 ? 7.302 -8.414 -33.816 1.00 60.91 90 GLY A C 1
ATOM 660 O O . GLY A 1 90 ? 7.027 -7.760 -34.817 1.00 60.91 90 GLY A O 1
ATOM 661 N N . ILE A 1 91 ? 8.532 -8.437 -33.295 1.00 62.94 91 ILE A N 1
ATOM 662 C CA . ILE A 1 91 ? 9.699 -7.915 -34.017 1.00 62.94 91 ILE A CA 1
ATOM 663 C C . ILE A 1 91 ? 9.769 -8.657 -35.356 1.00 62.94 91 ILE A C 1
ATOM 665 O O . ILE A 1 91 ? 9.975 -9.872 -35.373 1.00 62.94 91 ILE A O 1
ATOM 669 N N . ASP A 1 92 ? 9.584 -7.940 -36.466 1.00 70.44 92 ASP A N 1
ATOM 670 C CA . ASP A 1 92 ? 9.697 -8.519 -37.802 1.00 70.44 92 ASP A CA 1
ATOM 671 C C . ASP A 1 92 ? 11.166 -8.853 -38.098 1.00 70.44 92 ASP A C 1
ATOM 673 O O . ASP A 1 92 ? 11.952 -8.038 -38.582 1.00 70.44 92 ASP A O 1
ATOM 677 N N . LEU A 1 93 ? 11.552 -10.087 -37.780 1.00 73.94 93 LEU A N 1
ATOM 678 C CA . LEU A 1 93 ? 12.878 -10.627 -38.069 1.00 73.94 93 LEU A CA 1
ATOM 679 C C . LEU A 1 93 ? 13.115 -10.783 -39.576 1.00 73.94 93 LEU A C 1
ATOM 681 O O . LEU A 1 93 ? 14.268 -10.786 -40.013 1.00 73.94 93 LEU A O 1
ATOM 685 N N . ALA A 1 94 ? 12.050 -10.884 -40.383 1.00 75.62 94 ALA A N 1
ATOM 686 C CA . ALA A 1 94 ? 12.189 -10.959 -41.826 1.00 75.62 94 ALA A CA 1
ATOM 687 C C . ALA A 1 94 ? 12.709 -9.633 -42.382 1.00 75.62 94 ALA A C 1
ATOM 689 O O . ALA A 1 94 ? 13.487 -9.677 -43.332 1.00 75.62 94 ALA A O 1
ATOM 690 N N . ALA A 1 95 ? 12.383 -8.485 -41.771 1.00 72.56 95 ALA A N 1
ATOM 691 C CA . ALA A 1 95 ? 12.897 -7.164 -42.150 1.00 72.56 95 ALA A CA 1
ATOM 692 C C . ALA A 1 95 ? 14.437 -7.089 -42.113 1.00 72.56 95 ALA A C 1
ATOM 694 O O . ALA A 1 95 ? 15.049 -6.492 -43.003 1.00 72.56 95 ALA A O 1
ATOM 695 N N . TYR A 1 96 ? 15.063 -7.769 -41.147 1.00 78.31 96 TYR A N 1
ATOM 696 C CA . TYR A 1 96 ? 16.518 -7.800 -40.937 1.00 78.31 96 TYR A CA 1
ATOM 697 C C . TYR A 1 96 ? 17.256 -8.871 -41.750 1.00 78.31 96 TYR A C 1
ATOM 699 O O . TYR A 1 96 ? 18.477 -8.978 -41.655 1.00 78.31 96 TYR A O 1
ATOM 707 N N . SER A 1 97 ? 16.547 -9.660 -42.559 1.00 81.88 97 SER A N 1
ATOM 708 C CA . SER A 1 97 ? 17.158 -10.627 -43.471 1.00 81.88 97 SER A CA 1
ATOM 709 C C . SER A 1 97 ? 17.223 -10.084 -44.900 1.00 81.88 97 SER A C 1
ATOM 711 O O . SER A 1 97 ? 16.352 -9.331 -45.349 1.00 81.88 97 SER A O 1
ATOM 713 N N . LEU A 1 98 ? 18.269 -10.473 -45.629 1.00 82.50 98 LEU A N 1
ATOM 714 C CA . LEU A 1 98 ? 18.400 -10.260 -47.068 1.00 82.50 98 LEU A CA 1
ATOM 715 C C . LEU A 1 98 ? 17.818 -11.482 -47.788 1.00 82.50 98 LEU A C 1
ATOM 717 O O . LEU A 1 98 ? 18.436 -12.546 -47.743 1.00 82.50 98 LEU A O 1
ATOM 721 N N . PRO A 1 99 ? 16.650 -11.370 -48.446 1.00 78.00 99 PRO A N 1
ATOM 722 C CA . PRO A 1 99 ? 16.106 -12.490 -49.198 1.00 78.00 99 PRO A CA 1
ATOM 723 C C . PRO A 1 99 ? 16.998 -12.762 -50.415 1.00 78.00 99 PRO A C 1
ATOM 725 O O . PRO A 1 99 ? 17.150 -11.908 -51.289 1.00 78.00 99 PRO A O 1
ATOM 728 N N . THR A 1 100 ? 17.600 -13.948 -50.473 1.00 78.94 100 THR A N 1
ATOM 729 C CA . THR A 1 100 ? 18.333 -14.423 -51.648 1.00 78.94 100 THR A CA 1
ATOM 730 C C . THR A 1 100 ? 17.349 -15.065 -52.634 1.00 78.94 100 THR A C 1
ATOM 732 O O . THR A 1 100 ? 16.664 -16.024 -52.272 1.00 78.94 100 THR A O 1
ATOM 735 N N . PRO A 1 101 ? 17.224 -14.558 -53.875 1.00 76.38 101 PRO A N 1
ATOM 736 C CA . PRO A 1 101 ? 16.347 -15.173 -54.865 1.00 76.38 101 PRO A CA 1
ATOM 737 C C . PRO A 1 101 ? 16.870 -16.562 -55.263 1.00 76.38 101 PRO A C 1
ATOM 739 O O . PRO A 1 101 ? 18.057 -16.730 -55.532 1.00 76.38 101 PRO A O 1
ATOM 742 N N . THR A 1 102 ? 15.979 -17.557 -55.294 1.00 73.38 102 THR A N 1
ATOM 743 C CA . THR A 1 102 ? 16.308 -18.968 -55.581 1.00 73.38 102 THR A CA 1
ATOM 744 C C . THR A 1 102 ? 16.738 -19.201 -57.033 1.00 73.38 102 THR A C 1
ATOM 746 O O . THR A 1 102 ? 17.550 -20.083 -57.291 1.00 73.38 102 THR A O 1
ATOM 749 N N . ASP A 1 103 ? 16.238 -18.388 -57.968 1.00 76.38 103 ASP A N 1
ATOM 750 C CA . ASP A 1 103 ? 16.670 -18.365 -59.365 1.00 76.38 103 ASP A CA 1
ATOM 751 C C . ASP A 1 103 ? 17.009 -16.915 -59.761 1.00 76.38 103 ASP A C 1
ATOM 753 O O . ASP A 1 103 ? 16.112 -16.076 -59.844 1.00 76.38 103 ASP A O 1
ATOM 757 N N . PRO A 1 104 ? 18.290 -16.570 -59.978 1.00 71.06 104 PRO A N 1
ATOM 758 C CA . PRO A 1 104 ? 18.695 -15.208 -60.321 1.00 71.06 104 PRO A CA 1
ATOM 759 C C . PRO A 1 104 ? 18.270 -14.792 -61.739 1.00 71.06 104 PRO A C 1
ATOM 761 O O . PRO A 1 104 ? 18.285 -13.600 -62.051 1.00 71.06 104 PRO A O 1
ATOM 764 N N . SER A 1 105 ? 17.893 -15.744 -62.598 1.00 71.94 105 SER A N 1
ATOM 765 C CA . SER A 1 105 ? 17.566 -15.494 -64.004 1.00 71.94 105 SER A C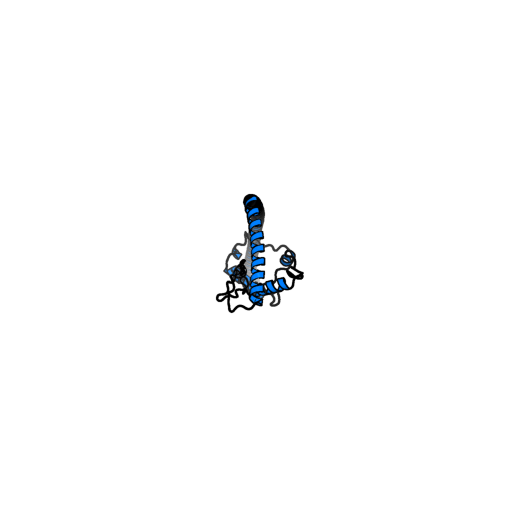A 1
ATOM 766 C C . SER A 1 105 ? 16.099 -15.115 -64.242 1.00 71.94 105 SER A C 1
ATOM 768 O O . SER A 1 105 ? 15.783 -14.485 -65.251 1.00 71.94 105 SER A O 1
ATOM 770 N N . SER A 1 106 ? 15.208 -15.409 -63.289 1.00 75.12 106 SER A N 1
ATOM 771 C CA . SER A 1 106 ? 13.764 -15.144 -63.378 1.00 75.12 106 SER A CA 1
ATOM 772 C C . SER A 1 106 ? 13.319 -13.836 -62.702 1.00 75.12 106 SER A C 1
ATOM 774 O O . SER A 1 106 ? 12.122 -13.572 -62.572 1.00 75.12 106 SER A O 1
ATOM 776 N N . VAL A 1 107 ? 14.259 -13.019 -62.215 1.00 80.31 107 VAL A N 1
ATOM 777 C CA . VAL A 1 107 ? 13.972 -11.862 -61.354 1.00 80.31 107 VAL A CA 1
ATOM 778 C C . VAL A 1 107 ? 13.872 -10.565 -62.162 1.00 80.31 107 VAL A C 1
ATOM 780 O O . VAL A 1 107 ? 14.800 -10.170 -62.867 1.00 80.31 107 VAL A O 1
ATOM 783 N N . SER A 1 108 ? 12.752 -9.850 -62.007 1.00 86.12 108 SER A N 1
ATOM 784 C CA . SER A 1 108 ? 12.519 -8.549 -62.652 1.00 86.12 108 SER A CA 1
ATOM 785 C C . SER A 1 108 ? 13.570 -7.493 -62.249 1.00 86.12 108 SER A C 1
ATOM 787 O O . SER A 1 108 ? 13.927 -7.405 -61.069 1.00 86.12 108 SER A O 1
ATOM 789 N N . PRO A 1 109 ? 13.995 -6.592 -63.162 1.00 85.88 109 PRO A N 1
ATOM 790 C CA . PRO A 1 109 ? 14.887 -5.473 -62.839 1.00 85.88 109 PRO A CA 1
ATOM 791 C C . PRO A 1 109 ? 14.391 -4.577 -61.692 1.00 85.88 109 PRO A C 1
ATOM 793 O O . PRO A 1 109 ? 15.194 -3.972 -60.986 1.00 85.88 109 PRO A O 1
ATOM 796 N N . ALA A 1 110 ? 13.072 -4.469 -61.487 1.00 87.56 110 ALA A N 1
ATOM 797 C CA . ALA A 1 110 ? 12.501 -3.717 -60.368 1.00 87.56 110 ALA A CA 1
ATOM 798 C C . ALA A 1 110 ? 12.770 -4.395 -59.011 1.00 87.56 110 ALA A C 1
ATOM 800 O O . ALA A 1 110 ? 13.083 -3.715 -58.035 1.00 87.56 110 ALA A O 1
ATOM 801 N N . HIS A 1 111 ? 12.719 -5.729 -58.967 1.00 85.50 111 HIS A N 1
ATOM 802 C CA . HIS A 1 111 ? 12.994 -6.506 -57.759 1.00 85.50 111 HIS A CA 1
ATOM 803 C C . HIS A 1 111 ? 14.479 -6.447 -57.375 1.00 85.50 111 HIS A C 1
ATOM 805 O O . HIS A 1 111 ? 14.802 -6.266 -56.205 1.00 85.50 111 HIS A O 1
ATOM 811 N N . TRP A 1 112 ? 15.388 -6.476 -58.357 1.00 84.56 112 TRP A N 1
ATOM 812 C CA . TRP A 1 112 ? 16.819 -6.259 -58.115 1.00 84.56 112 TRP A CA 1
ATOM 813 C C . TRP A 1 112 ? 17.118 -4.888 -57.505 1.00 84.56 112 TRP A C 1
ATOM 815 O O . TRP A 1 112 ? 17.907 -4.796 -56.567 1.00 84.56 112 TRP A O 1
ATOM 825 N N . ARG A 1 113 ? 16.459 -3.821 -57.982 1.00 89.56 113 ARG A N 1
ATOM 826 C CA . ARG A 1 113 ? 16.611 -2.483 -57.387 1.00 89.56 113 ARG A CA 1
ATOM 827 C C . ARG A 1 113 ? 16.140 -2.458 -55.935 1.00 89.56 113 ARG A C 1
ATOM 829 O O . ARG A 1 113 ? 16.870 -1.951 -55.093 1.00 89.56 113 ARG A O 1
ATOM 836 N N . ALA A 1 114 ? 14.980 -3.051 -55.643 1.00 87.69 114 ALA A N 1
ATOM 837 C CA . ALA A 1 114 ? 14.455 -3.148 -54.281 1.00 87.69 114 ALA A CA 1
ATOM 838 C C . ALA A 1 114 ? 15.383 -3.949 -53.346 1.00 87.69 114 ALA A C 1
ATOM 840 O O . ALA A 1 114 ? 15.574 -3.578 -52.186 1.00 87.69 114 ALA A O 1
ATOM 841 N N . LEU A 1 115 ? 16.007 -5.020 -53.850 1.00 87.19 115 LEU A N 1
ATOM 842 C CA . LEU A 1 115 ? 16.971 -5.815 -53.090 1.00 87.19 115 LEU A CA 1
ATOM 843 C C . LEU A 1 115 ? 18.261 -5.031 -52.805 1.00 87.19 115 LEU A C 1
ATOM 845 O O . LEU A 1 115 ? 18.748 -5.050 -51.678 1.00 87.19 115 LEU A O 1
ATOM 849 N N . VAL A 1 116 ? 18.784 -4.295 -53.790 1.00 89.81 116 VAL A N 1
ATOM 850 C CA . VAL A 1 116 ? 19.973 -3.441 -53.617 1.00 89.81 116 VAL A CA 1
ATOM 851 C C . VAL A 1 116 ? 19.699 -2.307 -52.633 1.00 89.81 116 VAL A C 1
ATOM 853 O O . VAL A 1 116 ? 20.518 -2.063 -51.748 1.00 89.81 116 VAL A O 1
ATOM 856 N N . THR A 1 117 ? 18.543 -1.642 -52.728 1.00 89.69 117 THR A N 1
ATOM 857 C CA . THR A 1 117 ? 18.179 -0.602 -51.756 1.00 89.69 117 THR A CA 1
ATOM 858 C C . THR A 1 117 ? 18.068 -1.176 -50.349 1.00 89.69 117 THR A C 1
ATOM 860 O O . THR A 1 117 ? 18.581 -0.575 -49.410 1.00 89.69 117 THR A O 1
ATOM 863 N N . ARG A 1 118 ? 17.485 -2.373 -50.205 1.00 87.62 118 ARG A N 1
ATOM 864 C CA . ARG A 1 118 ? 17.382 -3.078 -48.922 1.00 87.62 118 ARG A CA 1
ATOM 865 C C . ARG A 1 118 ? 18.747 -3.490 -48.361 1.00 87.62 118 ARG A C 1
ATOM 867 O O . ARG A 1 118 ? 18.977 -3.380 -47.160 1.00 87.62 118 ARG A O 1
ATOM 874 N N . ALA A 1 119 ? 19.667 -3.933 -49.215 1.00 90.38 119 ALA A N 1
ATOM 875 C CA . ALA A 1 119 ? 21.040 -4.241 -48.821 1.00 90.38 119 ALA A CA 1
ATOM 876 C C . ALA A 1 119 ? 21.780 -2.993 -48.327 1.00 90.38 119 ALA A C 1
ATOM 878 O O . ALA A 1 119 ? 22.427 -3.040 -47.283 1.00 90.38 119 ALA A O 1
ATOM 879 N N . ALA A 1 120 ? 21.633 -1.864 -49.027 1.00 92.00 120 ALA A N 1
ATOM 880 C CA . ALA A 1 120 ? 22.229 -0.595 -48.622 1.00 92.00 120 ALA A CA 1
ATOM 881 C C . ALA A 1 120 ? 21.667 -0.097 -47.278 1.00 92.00 120 ALA A C 1
ATOM 883 O O . ALA A 1 120 ? 22.434 0.314 -46.407 1.00 92.00 120 ALA A O 1
ATOM 884 N N . THR A 1 121 ? 20.347 -0.187 -47.069 1.00 90.50 121 THR A N 1
ATOM 885 C CA . THR A 1 121 ? 19.724 0.197 -45.792 1.00 90.50 121 THR A CA 1
ATOM 886 C C . THR A 1 121 ? 20.165 -0.706 -44.643 1.00 90.50 121 THR A C 1
ATOM 888 O O . THR A 1 121 ? 20.451 -0.216 -43.553 1.00 90.50 121 THR A O 1
ATOM 891 N N . LEU A 1 122 ? 20.261 -2.017 -44.883 1.00 91.00 122 LEU A N 1
ATOM 892 C CA . LEU A 1 122 ? 20.707 -2.976 -43.875 1.00 91.00 122 LEU A CA 1
ATOM 893 C C . LEU A 1 122 ? 22.182 -2.772 -43.523 1.00 91.00 122 LEU A C 1
ATOM 895 O O . LEU A 1 122 ? 22.538 -2.809 -42.349 1.00 91.00 122 LEU A O 1
ATOM 899 N N . HIS A 1 123 ? 23.029 -2.495 -44.515 1.00 92.31 123 HIS A N 1
ATOM 900 C CA . HIS A 1 123 ? 24.429 -2.162 -44.282 1.00 92.31 123 HIS A CA 1
ATOM 901 C C . HIS A 1 123 ? 24.566 -0.936 -43.372 1.00 92.31 123 HIS A C 1
ATOM 903 O O . HIS A 1 123 ? 25.231 -1.020 -42.343 1.00 92.31 123 HIS A O 1
ATOM 909 N N . ALA A 1 124 ? 23.861 0.157 -43.684 1.00 93.44 124 ALA A N 1
ATOM 910 C CA . ALA A 1 124 ? 23.859 1.357 -42.849 1.00 93.44 124 ALA A CA 1
ATOM 911 C C . ALA A 1 124 ? 23.351 1.079 -41.420 1.00 93.44 124 ALA A C 1
ATOM 913 O O . ALA A 1 124 ? 23.938 1.557 -40.450 1.00 93.44 124 ALA A O 1
ATOM 914 N N . HIS A 1 125 ? 22.296 0.268 -41.272 1.00 92.19 125 HIS A N 1
ATOM 915 C CA . HIS A 1 125 ? 21.801 -0.161 -39.961 1.00 92.19 125 HIS A CA 1
ATOM 916 C C . HIS A 1 125 ? 22.869 -0.923 -39.161 1.00 92.19 125 HIS A C 1
ATOM 918 O O . HIS A 1 125 ? 23.088 -0.605 -37.995 1.00 92.19 125 HIS A O 1
ATOM 924 N N . LEU A 1 126 ? 23.559 -1.892 -39.773 1.00 92.12 126 LEU A N 1
ATOM 925 C CA . LEU A 1 126 ? 24.620 -2.655 -39.108 1.00 92.12 126 LEU A CA 1
ATOM 926 C C . LEU A 1 126 ? 25.812 -1.772 -38.721 1.00 92.12 126 LEU A C 1
ATOM 928 O O . LEU A 1 126 ? 26.361 -1.941 -37.635 1.00 92.12 126 LEU A O 1
ATOM 932 N N . THR A 1 127 ? 26.184 -0.801 -39.558 1.00 96.31 127 THR A N 1
ATOM 933 C CA . THR A 1 127 ? 27.224 0.182 -39.219 1.00 96.31 127 THR A CA 1
ATOM 934 C C . THR A 1 127 ? 26.835 1.000 -37.986 1.00 96.31 127 THR A C 1
ATOM 936 O O . THR A 1 127 ? 27.635 1.128 -37.062 1.00 96.31 127 THR A O 1
ATOM 939 N N . ASN A 1 128 ? 25.594 1.490 -37.922 1.00 96.19 128 ASN A N 1
ATOM 940 C CA . ASN A 1 128 ? 25.088 2.201 -36.744 1.00 96.19 128 ASN A CA 1
ATOM 941 C C . ASN A 1 128 ? 25.032 1.291 -35.509 1.00 96.19 128 ASN A C 1
ATOM 943 O O . ASN A 1 128 ? 25.385 1.705 -34.409 1.00 96.19 128 ASN A O 1
ATOM 947 N N . GLN A 1 129 ? 24.612 0.035 -35.676 1.00 95.06 129 GLN A N 1
ATOM 948 C CA . GLN A 1 129 ? 24.579 -0.935 -34.586 1.00 95.06 129 GLN A CA 1
ATOM 949 C C . GLN A 1 129 ? 25.982 -1.195 -34.028 1.00 95.06 129 GLN A C 1
ATOM 951 O O . GLN A 1 129 ? 26.142 -1.262 -32.814 1.00 95.06 129 GLN A O 1
ATOM 956 N N . MET A 1 130 ? 26.995 -1.297 -34.890 1.00 97.00 130 MET A N 1
ATOM 957 C CA . MET A 1 130 ? 28.386 -1.459 -34.471 1.00 97.00 130 MET A CA 1
ATOM 958 C C . MET A 1 130 ? 28.865 -0.256 -33.650 1.00 97.00 130 MET A C 1
ATOM 960 O O . MET A 1 130 ? 29.366 -0.449 -32.548 1.00 97.00 130 MET A O 1
ATOM 964 N N . GLN A 1 131 ? 28.606 0.971 -34.112 1.00 96.94 131 GLN A N 1
ATOM 965 C CA . GLN A 1 131 ? 28.923 2.192 -33.356 1.00 96.94 131 GLN A CA 1
ATOM 966 C C . GLN A 1 131 ? 28.203 2.237 -31.996 1.00 96.94 131 GLN A C 1
ATOM 968 O O . GLN A 1 131 ? 28.800 2.570 -30.972 1.00 96.94 131 GLN A O 1
ATOM 973 N N . ASN A 1 132 ? 26.926 1.846 -31.951 1.00 95.88 132 ASN A N 1
ATOM 974 C CA . ASN A 1 132 ? 26.163 1.775 -30.704 1.00 95.88 132 ASN A CA 1
ATOM 975 C C . ASN A 1 132 ? 26.719 0.715 -29.743 1.00 95.88 132 ASN A C 1
ATOM 977 O O . ASN A 1 132 ? 26.762 0.945 -28.535 1.00 95.88 132 ASN A O 1
ATOM 981 N N . LEU A 1 133 ? 27.156 -0.438 -30.258 1.00 96.75 133 LEU A N 1
ATOM 982 C CA . LEU A 1 133 ? 27.786 -1.489 -29.457 1.00 96.75 133 LEU A CA 1
ATOM 983 C C . LEU A 1 133 ? 29.164 -1.070 -28.942 1.00 96.75 133 LEU A C 1
ATOM 985 O O . LEU A 1 133 ? 29.507 -1.420 -27.818 1.00 96.75 133 LEU A O 1
ATOM 989 N N . GLU A 1 134 ? 29.927 -0.291 -29.708 1.00 96.75 134 GLU A N 1
ATOM 990 C CA . GLU A 1 134 ? 31.183 0.303 -29.240 1.00 96.75 134 GLU A CA 1
ATOM 991 C C . GLU A 1 134 ? 30.931 1.263 -28.070 1.00 96.75 134 GLU A C 1
ATOM 993 O O . GLU A 1 134 ? 31.560 1.137 -27.017 1.00 96.75 134 GLU A O 1
ATOM 998 N N . LEU A 1 135 ? 29.944 2.158 -28.192 1.00 96.81 135 LEU A N 1
ATOM 999 C CA . LEU A 1 135 ? 29.538 3.049 -27.098 1.00 96.81 135 LEU A CA 1
ATOM 1000 C C . LEU A 1 135 ? 29.052 2.267 -25.870 1.00 96.81 135 LEU A C 1
ATOM 1002 O O . LEU A 1 135 ? 29.422 2.591 -24.739 1.00 96.81 135 LEU A O 1
ATOM 1006 N N . LEU A 1 136 ? 28.258 1.215 -26.080 1.00 96.75 136 LEU A N 1
ATOM 1007 C CA . LEU A 1 136 ? 27.786 0.344 -25.006 1.00 96.75 136 LEU A CA 1
ATOM 1008 C C . LEU A 1 136 ? 28.940 -0.427 -24.351 1.00 96.75 136 LEU A C 1
ATOM 1010 O O . LEU A 1 136 ? 28.944 -0.591 -23.134 1.00 96.75 136 LEU A O 1
ATOM 1014 N N . GLY A 1 137 ? 29.936 -0.864 -25.119 1.00 95.81 137 GLY A N 1
ATOM 1015 C CA . GLY A 1 137 ? 31.128 -1.525 -24.594 1.00 95.81 137 GLY A CA 1
ATOM 1016 C C . GLY A 1 137 ? 31.945 -0.609 -23.681 1.00 95.81 137 GLY A C 1
ATOM 1017 O O . GLY A 1 137 ? 32.424 -1.051 -22.638 1.00 95.81 137 GLY A O 1
ATOM 1018 N N . VAL A 1 138 ? 32.051 0.677 -24.030 1.00 96.69 138 VAL A N 1
ATOM 1019 C CA . VAL A 1 138 ? 32.804 1.668 -23.245 1.00 96.69 138 VAL A CA 1
ATOM 1020 C C . VAL A 1 138 ? 32.034 2.126 -22.002 1.00 96.69 138 VAL A C 1
ATOM 1022 O O . VAL A 1 138 ? 32.596 2.165 -20.907 1.00 96.69 138 VAL A O 1
ATOM 1025 N N . TYR A 1 139 ? 30.752 2.477 -22.142 1.00 96.50 139 TYR A N 1
ATOM 1026 C CA . TYR A 1 139 ? 29.988 3.140 -21.075 1.00 96.50 139 TYR A CA 1
ATOM 1027 C C . TYR A 1 139 ? 28.939 2.255 -20.400 1.00 96.50 139 TYR A C 1
ATOM 1029 O O . TYR A 1 139 ? 28.525 2.549 -19.278 1.00 96.50 139 TYR A O 1
ATOM 1037 N N . GLY A 1 140 ? 28.517 1.166 -21.040 1.00 96.44 140 GLY A N 1
ATOM 1038 C CA . GLY A 1 140 ? 27.372 0.362 -20.614 1.00 96.44 140 GLY A CA 1
ATOM 1039 C C . GLY A 1 140 ? 27.534 -0.241 -19.225 1.00 96.44 140 GLY A C 1
ATOM 1040 O O . GLY A 1 140 ? 26.620 -0.146 -18.412 1.00 96.44 140 GLY A O 1
ATOM 1041 N N . ALA A 1 141 ? 28.711 -0.785 -18.901 1.00 95.69 141 ALA A N 1
ATOM 1042 C CA . ALA A 1 141 ? 28.957 -1.376 -17.583 1.00 95.69 141 ALA A CA 1
ATOM 1043 C C . ALA A 1 141 ? 28.838 -0.346 -16.443 1.00 95.69 141 ALA A C 1
ATOM 1045 O O . ALA A 1 141 ? 28.267 -0.639 -15.392 1.00 95.69 141 ALA A O 1
ATOM 1046 N N . ASN A 1 142 ? 29.349 0.871 -16.650 1.00 95.62 142 ASN A N 1
ATOM 1047 C CA . ASN A 1 142 ? 29.288 1.935 -15.648 1.00 95.62 142 ASN A CA 1
ATOM 1048 C C . ASN A 1 142 ? 27.885 2.548 -15.557 1.00 95.62 142 ASN A C 1
ATOM 1050 O O . ASN A 1 142 ? 27.390 2.758 -14.451 1.00 95.62 142 ASN A O 1
ATOM 1054 N N . ALA A 1 143 ? 27.221 2.769 -16.695 1.00 96.62 143 ALA A N 1
ATOM 1055 C CA . ALA A 1 143 ? 25.838 3.240 -16.739 1.00 96.62 143 ALA A CA 1
ATOM 1056 C C . ALA A 1 143 ? 24.886 2.255 -16.043 1.00 96.62 143 ALA A C 1
ATOM 1058 O O . ALA A 1 143 ? 24.045 2.671 -15.249 1.00 96.62 143 ALA A O 1
ATOM 1059 N N . TRP A 1 144 ? 25.068 0.950 -16.270 1.00 96.25 144 TRP A N 1
ATOM 1060 C CA . TRP A 1 144 ? 24.273 -0.090 -15.621 1.00 96.25 144 TRP A CA 1
ATOM 1061 C C . TRP A 1 144 ? 24.474 -0.116 -14.106 1.00 96.25 144 TRP A C 1
ATOM 1063 O O . TRP A 1 144 ? 23.503 -0.171 -13.361 1.00 96.25 144 TRP A O 1
ATOM 1073 N N . ARG A 1 145 ? 25.720 -0.019 -13.629 1.00 97.50 145 ARG A N 1
ATOM 1074 C CA . ARG A 1 145 ? 26.011 0.052 -12.187 1.00 97.50 145 ARG A CA 1
ATOM 1075 C C . ARG A 1 145 ? 25.388 1.279 -11.531 1.00 97.50 145 ARG A C 1
ATOM 1077 O O . ARG A 1 145 ? 24.842 1.171 -10.440 1.00 97.50 145 ARG A O 1
ATOM 1084 N N . TYR A 1 146 ? 25.458 2.432 -12.193 1.00 97.75 146 TYR A N 1
ATOM 1085 C CA . TYR A 1 146 ? 24.836 3.652 -11.687 1.00 97.75 146 TYR A CA 1
ATOM 1086 C C . TYR A 1 146 ? 23.311 3.522 -11.631 1.00 97.75 146 TYR A C 1
ATOM 1088 O O . TYR A 1 146 ? 22.706 3.858 -10.617 1.00 97.75 146 TYR A O 1
ATOM 1096 N N . HIS A 1 147 ? 22.702 2.969 -12.682 1.00 97.50 147 HIS A N 1
ATOM 1097 C CA . HIS A 1 147 ? 21.272 2.682 -12.699 1.00 97.50 147 HIS A CA 1
ATOM 1098 C C . HIS A 1 147 ? 20.874 1.714 -11.578 1.00 97.50 147 HIS A C 1
ATOM 1100 O O . HIS A 1 147 ? 19.910 1.974 -10.864 1.00 97.50 147 HIS A O 1
ATOM 1106 N N . LEU A 1 148 ? 21.648 0.646 -11.369 1.00 97.69 148 LEU A N 1
ATOM 1107 C CA . LEU A 1 148 ? 21.415 -0.304 -10.285 1.00 97.69 148 LEU A CA 1
ATOM 1108 C C . LEU A 1 148 ? 21.464 0.387 -8.916 1.00 97.69 148 LEU A C 1
ATOM 1110 O O . LEU A 1 148 ? 20.526 0.245 -8.143 1.00 97.69 148 LEU A O 1
ATOM 1114 N N . MET A 1 149 ? 22.485 1.209 -8.659 1.00 98.00 149 MET A N 1
ATOM 1115 C CA . MET A 1 149 ? 22.601 1.982 -7.417 1.00 98.00 149 MET A CA 1
ATOM 1116 C C . MET A 1 149 ? 21.397 2.914 -7.199 1.00 98.00 149 MET A C 1
ATOM 1118 O O . MET A 1 149 ? 20.904 3.046 -6.080 1.00 98.00 149 MET A O 1
ATOM 1122 N N . GLN A 1 150 ? 20.902 3.566 -8.256 1.00 98.06 150 GLN A N 1
ATOM 1123 C CA . GLN A 1 150 ? 19.700 4.401 -8.168 1.00 98.06 150 GLN A CA 1
ATOM 1124 C C . GLN A 1 150 ? 18.461 3.574 -7.815 1.00 98.06 150 GLN A C 1
ATOM 1126 O O . GLN A 1 150 ? 17.687 3.969 -6.946 1.00 98.06 150 GLN A O 1
ATOM 1131 N N . VAL A 1 151 ? 18.275 2.423 -8.468 1.00 98.25 151 VAL A N 1
ATOM 1132 C CA . VAL A 1 151 ? 17.147 1.523 -8.195 1.00 98.25 151 VAL A CA 1
ATOM 1133 C C . VAL A 1 151 ? 17.214 0.989 -6.765 1.00 98.25 151 VAL A C 1
ATOM 1135 O O . VAL A 1 151 ? 16.206 1.023 -6.067 1.00 98.25 151 VAL A O 1
ATOM 1138 N N . GLU A 1 152 ? 18.389 0.576 -6.294 1.00 98.06 152 GLU A N 1
ATOM 1139 C CA . GLU A 1 152 ? 18.603 0.133 -4.911 1.00 98.06 152 GLU A CA 1
ATOM 1140 C C . GLU A 1 152 ? 18.244 1.237 -3.904 1.00 98.06 152 GLU A C 1
ATOM 1142 O O . GLU A 1 152 ? 17.493 0.988 -2.960 1.00 98.06 152 GLU A O 1
ATOM 1147 N N . ALA A 1 153 ? 18.680 2.478 -4.145 1.00 98.06 153 ALA A N 1
ATOM 1148 C CA . ALA A 1 153 ? 18.328 3.619 -3.299 1.00 98.06 153 ALA A CA 1
ATOM 1149 C C . ALA A 1 153 ? 16.815 3.914 -3.297 1.00 98.06 153 ALA A C 1
ATOM 1151 O O . ALA A 1 153 ? 16.242 4.239 -2.254 1.00 98.06 153 ALA A O 1
ATOM 1152 N N . HIS A 1 154 ? 16.146 3.786 -4.448 1.00 97.75 154 HIS A N 1
ATOM 1153 C CA . HIS A 1 154 ? 14.693 3.941 -4.539 1.00 97.75 154 HIS A CA 1
ATOM 1154 C C . HIS A 1 154 ? 13.944 2.851 -3.769 1.00 97.75 154 HIS A C 1
ATOM 1156 O O . HIS A 1 154 ? 12.975 3.160 -3.074 1.00 97.75 154 HIS A O 1
ATOM 1162 N N . VAL A 1 155 ? 14.396 1.598 -3.857 1.00 98.19 155 VAL A N 1
ATOM 1163 C CA . VAL A 1 155 ? 13.815 0.485 -3.097 1.00 98.19 155 VAL A CA 1
ATOM 1164 C C . VAL A 1 155 ? 13.973 0.729 -1.598 1.00 98.19 155 VAL A C 1
ATOM 1166 O O . VAL A 1 155 ? 12.982 0.675 -0.874 1.00 98.19 155 VAL A O 1
ATOM 1169 N N . GLU A 1 156 ? 15.169 1.099 -1.132 1.00 98.25 156 GLU A N 1
ATOM 1170 C CA . GLU A 1 156 ? 15.410 1.389 0.286 1.00 98.25 156 GLU A CA 1
ATOM 1171 C C . GLU A 1 156 ? 14.525 2.541 0.798 1.00 98.25 156 GLU A C 1
ATOM 1173 O O . GLU A 1 156 ? 13.966 2.473 1.898 1.00 98.25 156 GLU A O 1
ATOM 1178 N N . ALA A 1 157 ? 14.358 3.600 0.000 1.00 97.88 157 ALA A N 1
ATOM 1179 C CA . ALA A 1 157 ? 13.468 4.705 0.338 1.00 97.88 157 ALA A CA 1
ATOM 1180 C C . ALA A 1 157 ? 12.006 4.242 0.457 1.00 97.88 157 ALA A C 1
ATOM 1182 O O . ALA A 1 157 ? 11.344 4.549 1.450 1.00 97.88 157 ALA A O 1
ATOM 1183 N N . LEU A 1 158 ? 11.507 3.468 -0.513 1.00 97.88 158 LEU A N 1
ATOM 1184 C CA . LEU A 1 158 ? 10.142 2.935 -0.485 1.00 97.88 158 LEU A CA 1
ATOM 1185 C C . LEU A 1 158 ? 9.919 1.997 0.705 1.00 97.88 158 LEU A C 1
ATOM 1187 O O . LEU A 1 158 ? 8.899 2.110 1.382 1.00 97.88 158 LEU A O 1
ATOM 1191 N N . GLU A 1 159 ? 10.878 1.130 1.026 1.00 98.06 159 GLU A N 1
ATOM 1192 C CA . GLU A 1 159 ? 10.801 0.265 2.205 1.00 98.06 159 GLU A CA 1
ATOM 1193 C C . GLU A 1 159 ? 10.725 1.066 3.510 1.00 98.06 159 GLU A C 1
ATOM 1195 O O . GLU A 1 159 ? 9.948 0.717 4.404 1.00 98.06 159 GLU A O 1
ATOM 1200 N N . LYS A 1 160 ? 11.490 2.160 3.629 1.00 98.19 160 LYS A N 1
ATOM 1201 C CA . LYS A 1 160 ? 11.401 3.078 4.778 1.00 98.19 160 LYS A CA 1
ATOM 1202 C C . LYS A 1 160 ? 10.027 3.739 4.859 1.00 98.19 160 LYS A C 1
ATOM 1204 O O . LYS A 1 160 ? 9.452 3.792 5.944 1.00 98.19 160 LYS A O 1
ATOM 1209 N N . HIS A 1 161 ? 9.477 4.193 3.733 1.00 97.69 161 HIS A N 1
ATOM 1210 C CA . HIS A 1 161 ? 8.131 4.768 3.692 1.00 97.69 161 HIS A CA 1
ATOM 1211 C C . HIS A 1 161 ? 7.057 3.756 4.104 1.00 97.69 161 HIS A C 1
ATOM 1213 O O . HIS A 1 161 ? 6.193 4.088 4.913 1.00 97.69 161 HIS A O 1
ATOM 1219 N N . VAL A 1 162 ? 7.134 2.515 3.616 1.00 98.06 162 VAL A N 1
ATOM 1220 C CA . VAL A 1 162 ? 6.199 1.444 3.997 1.00 98.06 162 VAL A CA 1
ATOM 1221 C C . VAL A 1 162 ? 6.273 1.158 5.496 1.00 98.06 162 VAL A C 1
ATOM 1223 O O . VAL A 1 162 ? 5.232 1.071 6.145 1.00 98.06 162 VAL A O 1
ATOM 1226 N N . LYS A 1 163 ? 7.482 1.065 6.067 1.00 97.81 163 LYS A N 1
ATOM 1227 C CA . LYS A 1 163 ? 7.673 0.867 7.514 1.00 97.81 163 LYS A CA 1
ATOM 1228 C C . LYS A 1 163 ? 7.085 2.021 8.327 1.00 97.81 163 LYS A C 1
ATOM 1230 O O . LYS A 1 163 ? 6.305 1.772 9.239 1.00 97.81 163 LYS A O 1
ATOM 1235 N N . ALA A 1 164 ? 7.368 3.266 7.944 1.00 97.94 164 ALA A N 1
ATOM 1236 C CA . ALA A 1 164 ? 6.839 4.445 8.628 1.00 97.94 164 ALA A CA 1
ATOM 1237 C C . ALA A 1 164 ? 5.300 4.503 8.594 1.00 97.94 164 ALA A C 1
ATOM 1239 O O . ALA A 1 164 ? 4.665 4.782 9.609 1.00 97.94 164 ALA A O 1
ATOM 1240 N N . VAL A 1 165 ? 4.679 4.198 7.449 1.00 97.75 165 VAL A N 1
ATOM 1241 C CA . VAL A 1 165 ? 3.211 4.146 7.337 1.00 97.75 165 VAL A CA 1
ATOM 1242 C C . VAL A 1 165 ? 2.639 2.992 8.162 1.00 97.75 165 VAL A C 1
ATOM 1244 O O . VAL A 1 165 ? 1.618 3.165 8.823 1.00 97.75 165 VAL A O 1
ATOM 1247 N N . ALA A 1 166 ? 3.291 1.827 8.177 1.00 97.88 166 ALA A N 1
ATOM 1248 C CA . ALA A 1 166 ? 2.860 0.700 9.000 1.00 97.88 166 ALA A CA 1
ATOM 1249 C C . ALA A 1 166 ? 2.905 1.033 10.503 1.00 97.88 166 ALA A C 1
ATOM 1251 O O . ALA A 1 166 ? 1.966 0.699 11.225 1.00 97.88 166 ALA A O 1
ATOM 1252 N N . GLU A 1 167 ? 3.942 1.739 10.962 1.00 97.75 167 GLU A N 1
ATOM 1253 C CA . GLU A 1 167 ? 4.052 2.238 12.339 1.00 97.75 167 GLU A CA 1
ATOM 1254 C C . GLU A 1 167 ? 2.943 3.247 12.669 1.00 97.75 167 GLU A C 1
ATOM 1256 O O . GLU A 1 167 ? 2.288 3.122 13.703 1.00 97.75 167 GLU A O 1
ATOM 1261 N N . GLN A 1 168 ? 2.652 4.190 11.767 1.00 97.44 168 GLN A N 1
ATOM 1262 C CA . GLN A 1 168 ? 1.541 5.137 11.936 1.00 97.44 168 GLN A CA 1
ATOM 1263 C C . GLN A 1 168 ? 0.185 4.425 12.019 1.00 97.44 168 GLN A C 1
ATOM 1265 O O . GLN A 1 168 ? -0.642 4.748 12.872 1.00 97.44 168 GLN A O 1
ATOM 1270 N N . VAL A 1 169 ? -0.048 3.425 11.164 1.00 97.00 169 VAL A N 1
ATOM 1271 C CA . VAL A 1 169 ? -1.268 2.606 11.201 1.00 97.00 169 VAL A CA 1
ATOM 1272 C C . VAL A 1 169 ? -1.360 1.834 12.516 1.00 97.00 169 VAL A C 1
ATOM 1274 O O . VAL A 1 169 ? -2.436 1.786 13.115 1.00 97.00 169 VAL A O 1
ATOM 1277 N N . ALA A 1 170 ? -0.255 1.254 12.990 1.00 97.00 170 ALA A N 1
ATOM 1278 C CA . ALA A 1 170 ? -0.211 0.551 14.268 1.00 97.00 170 ALA A CA 1
ATOM 1279 C C . ALA A 1 170 ? -0.544 1.490 15.436 1.00 97.00 170 ALA A C 1
ATOM 1281 O O . ALA A 1 170 ? -1.406 1.151 16.244 1.00 97.00 170 ALA A O 1
ATOM 1282 N N . GLN A 1 171 ? 0.040 2.690 15.466 1.00 97.38 171 GLN A N 1
ATOM 1283 C CA . GLN A 1 171 ? -0.235 3.701 16.487 1.00 97.38 171 GLN A CA 1
ATOM 1284 C C . GLN A 1 171 ? -1.709 4.129 16.487 1.00 97.38 171 GLN A C 1
ATOM 1286 O O . GLN A 1 171 ? -2.350 4.156 17.537 1.00 97.38 171 GLN A O 1
ATOM 1291 N N . VAL A 1 172 ? -2.285 4.421 15.315 1.00 96.50 172 VAL A N 1
ATOM 1292 C CA . VAL A 1 172 ? -3.709 4.784 15.208 1.00 96.50 172 VAL A CA 1
ATOM 1293 C C . VAL A 1 172 ? -4.603 3.633 15.667 1.00 96.50 172 VAL A C 1
ATOM 1295 O O . VAL A 1 172 ? -5.604 3.861 16.345 1.00 96.50 172 VAL A O 1
ATOM 1298 N N . ASN A 1 173 ? -4.260 2.392 15.321 1.00 94.81 173 ASN A N 1
ATOM 1299 C CA . ASN A 1 173 ? -5.014 1.220 15.756 1.00 94.81 173 ASN A CA 1
ATOM 1300 C C . ASN A 1 173 ? -4.910 0.990 17.270 1.00 94.81 173 ASN A C 1
ATOM 1302 O O . ASN A 1 173 ? -5.904 0.605 17.880 1.00 94.81 173 ASN A O 1
ATOM 1306 N N . GLU A 1 174 ? -3.750 1.245 17.877 1.00 96.31 174 GLU A N 1
ATOM 1307 C CA . GLU A 1 174 ? -3.554 1.167 19.326 1.00 96.31 174 GLU A CA 1
ATOM 1308 C C . GLU A 1 174 ? -4.411 2.203 20.060 1.00 96.31 174 GLU A C 1
ATOM 1310 O O . GLU A 1 174 ? -5.182 1.839 20.949 1.00 96.31 174 GLU A O 1
ATOM 1315 N N . VAL A 1 175 ? -4.355 3.470 19.632 1.00 95.75 175 VAL A N 1
ATOM 1316 C CA . VAL A 1 175 ? -5.184 4.547 20.196 1.00 95.75 175 VAL A CA 1
ATOM 1317 C C . VAL A 1 175 ? -6.667 4.215 20.041 1.00 95.75 175 VAL A C 1
ATOM 1319 O O . VAL A 1 175 ? -7.409 4.241 21.022 1.00 95.75 175 VAL A O 1
ATOM 1322 N N . ARG A 1 176 ? -7.092 3.802 18.839 1.00 93.62 176 ARG A N 1
ATOM 1323 C CA . ARG A 1 176 ? -8.483 3.407 18.578 1.00 93.62 176 ARG A CA 1
ATOM 1324 C C . ARG A 1 176 ? -8.916 2.260 19.486 1.00 93.62 176 ARG A C 1
ATOM 1326 O O . ARG A 1 176 ? -10.032 2.272 19.995 1.00 93.62 176 ARG A O 1
ATOM 1333 N N . LYS A 1 177 ? -8.060 1.258 19.686 1.00 94.62 177 LYS A N 1
ATOM 1334 C CA . LYS A 1 177 ? -8.362 0.132 20.569 1.00 94.62 177 LYS A CA 1
ATOM 1335 C C . LYS A 1 177 ? -8.554 0.604 22.013 1.00 94.62 177 LYS A C 1
ATOM 1337 O O . LYS A 1 177 ? -9.554 0.236 22.619 1.00 94.62 177 LYS A O 1
ATOM 1342 N N . ALA A 1 178 ? -7.661 1.446 22.532 1.00 94.62 178 ALA A N 1
ATOM 1343 C CA . ALA A 1 178 ? -7.763 1.976 23.892 1.00 94.62 178 ALA A CA 1
ATOM 1344 C C . ALA A 1 178 ? -9.035 2.823 24.102 1.00 94.62 178 ALA A C 1
ATOM 1346 O O . ALA A 1 178 ? -9.728 2.669 25.110 1.00 94.62 178 ALA A O 1
ATOM 1347 N N . GLU A 1 179 ? -9.380 3.679 23.136 1.00 92.94 179 GLU A N 1
ATOM 1348 C CA . GLU A 1 179 ? -10.614 4.473 23.166 1.00 92.94 179 GLU A CA 1
ATOM 1349 C C . GLU A 1 179 ? -11.864 3.584 23.170 1.00 92.94 179 GLU A C 1
ATOM 1351 O O . GLU A 1 179 ? -12.764 3.788 23.987 1.00 92.94 179 GLU A O 1
ATOM 1356 N N . GLN A 1 180 ? -11.902 2.563 22.307 1.00 93.44 180 GLN A N 1
ATOM 1357 C CA . GLN A 1 180 ? -13.031 1.635 22.232 1.00 93.44 180 GLN A CA 1
ATOM 1358 C C . GLN A 1 180 ? -13.149 0.751 23.476 1.00 93.44 180 GLN A C 1
ATOM 1360 O O . GLN A 1 180 ? -14.262 0.496 23.925 1.00 93.44 180 GLN A O 1
ATOM 1365 N N . GLU A 1 181 ? -12.037 0.313 24.071 1.00 93.50 181 GLU A N 1
ATOM 1366 C CA . GLU A 1 181 ? -12.048 -0.432 25.337 1.00 93.50 181 GLU A CA 1
ATOM 1367 C C . GLU A 1 181 ? -12.588 0.416 26.493 1.00 93.50 181 GLU A C 1
ATOM 1369 O O . GLU A 1 181 ? -13.403 -0.069 27.280 1.00 93.50 181 GLU A O 1
ATOM 1374 N N . ASN A 1 182 ? -12.209 1.694 26.575 1.00 93.75 182 ASN A N 1
ATOM 1375 C CA . ASN A 1 182 ? -12.764 2.609 27.571 1.00 93.75 182 ASN A CA 1
ATOM 1376 C C . ASN A 1 182 ? -14.267 2.858 27.343 1.00 93.75 182 ASN A C 1
ATOM 1378 O O . ASN A 1 182 ? -15.058 2.765 28.283 1.00 93.75 182 ASN A O 1
ATOM 1382 N N . ALA A 1 183 ? -14.678 3.124 26.099 1.00 92.75 183 ALA A N 1
ATOM 1383 C CA . ALA A 1 183 ? -16.087 3.303 25.749 1.00 92.75 183 ALA A CA 1
ATOM 1384 C C . ALA A 1 183 ? -16.914 2.041 26.054 1.00 92.75 183 ALA A C 1
ATOM 1386 O O . ALA A 1 183 ? -17.974 2.137 26.669 1.00 92.75 183 ALA A O 1
ATOM 1387 N N . GLY A 1 184 ? -16.396 0.855 25.719 1.00 92.00 184 GLY A N 1
ATOM 1388 C CA . GLY A 1 184 ? -17.018 -0.431 26.036 1.00 92.00 184 GLY A CA 1
ATOM 1389 C C . GLY A 1 184 ? -17.235 -0.618 27.538 1.00 92.00 184 GLY A C 1
ATOM 1390 O O . GLY A 1 184 ? -18.343 -0.928 27.965 1.00 92.00 184 GLY A O 1
ATOM 1391 N N . GLN A 1 185 ? -16.229 -0.318 28.366 1.00 94.06 185 GLN A N 1
ATOM 1392 C CA . GLN A 1 185 ? -16.379 -0.374 29.827 1.00 94.06 185 GLN A CA 1
ATOM 1393 C C . GLN A 1 185 ? -17.444 0.598 30.354 1.00 94.06 185 GLN A C 1
ATOM 1395 O O . GLN A 1 185 ? -18.150 0.282 31.314 1.00 94.06 185 GLN A O 1
ATOM 1400 N N . GLN A 1 186 ? -17.559 1.790 29.765 1.00 94.56 186 GLN A N 1
ATOM 1401 C CA . GLN A 1 186 ? -18.594 2.755 30.142 1.00 94.56 186 GLN A CA 1
ATOM 1402 C C . GLN A 1 186 ? -19.991 2.264 29.748 1.00 94.56 186 GLN A C 1
ATOM 1404 O O . GLN A 1 186 ? -20.910 2.357 30.563 1.00 94.56 186 GLN A O 1
ATOM 1409 N N . LEU A 1 187 ? -20.139 1.686 28.553 1.00 94.00 187 LEU A N 1
ATOM 1410 C CA . LEU A 1 187 ? -21.390 1.079 28.091 1.00 94.00 187 LEU A CA 1
ATOM 1411 C C . LEU A 1 187 ? -21.811 -0.098 28.977 1.00 94.00 187 LEU A C 1
ATOM 1413 O O . LEU A 1 187 ? -22.974 -0.174 29.370 1.00 94.00 187 LEU A O 1
ATOM 1417 N N . ASP A 1 188 ? -20.873 -0.962 29.367 1.00 94.44 188 ASP A N 1
ATOM 1418 C CA . ASP A 1 188 ? -21.147 -2.082 30.271 1.00 94.44 188 ASP A CA 1
ATOM 1419 C C . ASP A 1 188 ? -21.624 -1.594 31.643 1.00 94.44 188 ASP A C 1
ATOM 1421 O O . ASP A 1 188 ? -22.624 -2.084 32.175 1.00 94.44 188 ASP A O 1
ATOM 1425 N N . ARG A 1 189 ? -20.959 -0.577 32.208 1.00 96.75 189 ARG A N 1
ATOM 1426 C CA . ARG A 1 189 ? -21.383 0.045 33.474 1.00 96.75 189 ARG A CA 1
ATOM 1427 C C . ARG A 1 189 ? -22.781 0.648 33.361 1.00 96.75 189 ARG A C 1
ATOM 1429 O O . ARG A 1 189 ? -23.616 0.380 34.224 1.00 96.75 189 ARG A O 1
ATOM 1436 N N . ALA A 1 190 ? -23.044 1.408 32.301 1.00 96.75 190 ALA A N 1
ATOM 1437 C CA . ALA A 1 190 ? -24.347 2.019 32.058 1.00 96.75 190 ALA A CA 1
ATOM 1438 C C . ALA A 1 190 ? -25.449 0.961 31.868 1.00 96.75 190 ALA A C 1
ATOM 1440 O O . ALA A 1 190 ? -26.549 1.105 32.399 1.00 96.75 190 ALA A O 1
ATOM 1441 N N . SER A 1 191 ? -25.149 -0.141 31.174 1.00 96.38 191 SER A N 1
ATOM 1442 C CA . SER A 1 191 ? -26.065 -1.272 30.988 1.00 96.38 191 SER A CA 1
ATOM 1443 C C . SER A 1 191 ? -26.411 -1.946 32.320 1.00 96.38 191 SER A C 1
ATOM 1445 O O . SER A 1 191 ? -27.586 -2.161 32.633 1.00 96.38 191 SER A O 1
ATOM 1447 N N . ILE A 1 192 ? -25.407 -2.207 33.163 1.00 97.31 192 ILE A N 1
ATOM 1448 C CA . ILE A 1 192 ? -25.610 -2.772 34.503 1.00 97.31 192 ILE A CA 1
ATOM 1449 C C . ILE A 1 192 ? -26.435 -1.820 35.376 1.00 97.31 192 ILE A C 1
ATOM 1451 O O . ILE A 1 192 ? -27.355 -2.265 36.067 1.00 97.31 192 ILE A O 1
ATOM 1455 N N . GLU A 1 193 ? -26.149 -0.518 35.344 1.00 97.69 193 GLU A N 1
ATOM 1456 C CA . GLU A 1 193 ? -26.908 0.485 36.094 1.00 97.69 193 GLU A CA 1
ATOM 1457 C C . GLU A 1 193 ? -28.371 0.549 35.636 1.00 97.69 193 GLU A C 1
ATOM 1459 O O . GLU A 1 193 ? -29.285 0.564 36.467 1.00 97.69 193 GLU A O 1
ATOM 1464 N N . LEU A 1 194 ? -28.610 0.514 34.325 1.00 97.81 194 LEU A N 1
ATOM 1465 C CA . LEU A 1 194 ? -29.950 0.488 33.749 1.00 97.81 194 LEU A CA 1
ATOM 1466 C C . LEU A 1 194 ? -30.723 -0.753 34.203 1.00 97.81 194 LEU A C 1
ATOM 1468 O O . LEU A 1 194 ? -31.867 -0.640 34.651 1.00 97.81 194 LEU A O 1
ATOM 1472 N N . LEU A 1 195 ? -30.098 -1.932 34.158 1.00 97.69 195 LEU A N 1
ATOM 1473 C CA . LEU A 1 195 ? -30.707 -3.171 34.644 1.00 97.69 195 LEU A CA 1
ATOM 1474 C C . LEU A 1 195 ? -30.978 -3.121 36.149 1.00 97.69 195 LEU A C 1
ATOM 1476 O O . LEU A 1 195 ? -32.052 -3.536 36.591 1.00 97.69 195 LEU A O 1
ATOM 1480 N N . ARG A 1 196 ? -30.052 -2.572 36.941 1.00 97.75 196 ARG A N 1
ATOM 1481 C CA . ARG A 1 196 ? -30.210 -2.405 38.392 1.00 97.75 196 ARG A CA 1
ATOM 1482 C C . ARG A 1 196 ? -31.386 -1.492 38.717 1.00 97.75 196 ARG A C 1
ATOM 1484 O O . ARG A 1 196 ? -32.218 -1.850 39.548 1.00 97.75 196 ARG A O 1
ATOM 1491 N N . THR A 1 197 ? -31.475 -0.344 38.053 1.00 97.69 197 THR A N 1
ATOM 1492 C CA . THR A 1 197 ? -32.561 0.623 38.247 1.00 97.69 197 THR A CA 1
ATOM 1493 C C . THR A 1 197 ? -33.895 0.029 37.810 1.00 97.69 197 THR A C 1
ATOM 1495 O O . THR A 1 197 ? -34.874 0.099 38.551 1.00 97.69 197 THR A O 1
ATOM 1498 N N . ARG A 1 198 ? -33.931 -0.666 36.667 1.00 98.12 198 ARG A N 1
ATOM 1499 C CA . ARG A 1 198 ? -35.129 -1.371 36.196 1.00 98.12 198 ARG A CA 1
ATOM 1500 C C . ARG A 1 198 ? -35.588 -2.444 37.183 1.00 98.12 198 ARG A C 1
ATOM 1502 O O . ARG A 1 198 ? -36.773 -2.517 37.493 1.00 98.12 198 ARG A O 1
ATOM 1509 N N . MET A 1 199 ? -34.658 -3.239 37.709 1.00 98.25 199 MET A N 1
ATOM 1510 C CA . MET A 1 199 ? -34.939 -4.257 38.722 1.00 98.25 199 MET A CA 1
ATOM 1511 C C . MET A 1 199 ? -35.427 -3.629 40.034 1.00 98.25 199 MET A C 1
ATOM 1513 O O . MET A 1 199 ? -36.365 -4.135 40.642 1.00 98.25 199 MET A O 1
ATOM 1517 N N . SER A 1 200 ? -34.824 -2.518 40.462 1.00 98.00 200 SER A N 1
ATOM 1518 C CA . SER A 1 200 ? -35.251 -1.767 41.647 1.00 98.00 200 SER A CA 1
ATOM 1519 C C . SER A 1 200 ? -36.684 -1.259 41.501 1.00 98.00 200 SER A C 1
ATOM 1521 O O . SER A 1 200 ? -37.500 -1.468 42.395 1.00 98.00 200 SER A O 1
ATOM 1523 N N . ASN A 1 201 ? -37.015 -0.667 40.352 1.00 97.62 201 ASN A N 1
ATOM 1524 C CA . ASN A 1 201 ? -38.369 -0.200 40.053 1.00 97.62 201 ASN A CA 1
ATOM 1525 C C . ASN A 1 201 ? -39.370 -1.359 40.051 1.00 97.62 201 ASN A C 1
ATOM 1527 O O . ASN A 1 201 ? -40.447 -1.248 40.629 1.00 97.62 201 ASN A O 1
ATOM 1531 N N . LEU A 1 202 ? -39.004 -2.497 39.455 1.00 98.19 202 LEU A N 1
ATOM 1532 C CA . LEU A 1 202 ? -39.868 -3.674 39.413 1.00 98.19 202 LEU A CA 1
ATOM 1533 C C . LEU A 1 202 ? -40.113 -4.245 40.816 1.00 98.19 202 LEU A C 1
ATOM 1535 O O . LEU A 1 202 ? -41.249 -4.559 41.160 1.00 98.19 202 LEU A O 1
ATOM 1539 N N . ARG A 1 203 ? -39.080 -4.304 41.664 1.00 98.06 203 ARG A N 1
ATOM 1540 C CA . ARG A 1 203 ? -39.227 -4.688 43.077 1.00 98.06 203 ARG A CA 1
ATOM 1541 C C . ARG A 1 203 ? -40.143 -3.730 43.830 1.00 98.06 203 ARG A C 1
ATOM 1543 O O . ARG A 1 203 ? -41.023 -4.201 44.539 1.00 98.06 203 ARG A O 1
ATOM 1550 N N . ALA A 1 204 ? -39.976 -2.419 43.645 1.00 97.25 204 ALA A N 1
ATOM 1551 C CA . ALA A 1 204 ? -40.837 -1.421 44.271 1.00 97.25 204 ALA A CA 1
ATOM 1552 C C . ALA A 1 204 ? -42.310 -1.633 43.879 1.00 97.25 204 ALA A C 1
ATOM 1554 O O . ALA A 1 204 ? -43.168 -1.709 44.755 1.00 97.25 204 ALA A O 1
ATOM 1555 N N . LEU A 1 205 ? -42.595 -1.844 42.591 1.00 97.56 205 LEU A N 1
ATOM 1556 C CA . LEU A 1 205 ? -43.948 -2.137 42.105 1.00 97.56 205 LEU A CA 1
ATOM 1557 C C . LEU A 1 205 ? -44.535 -3.412 42.726 1.00 97.56 205 LEU A C 1
ATOM 1559 O O . LEU A 1 205 ? -45.678 -3.400 43.172 1.00 97.56 205 LEU A O 1
ATOM 1563 N N . VAL A 1 206 ? -43.753 -4.492 42.815 1.00 97.94 206 VAL A N 1
ATOM 1564 C CA . VAL A 1 206 ? -44.201 -5.741 43.457 1.00 97.94 206 VAL A CA 1
ATOM 1565 C C . VAL A 1 206 ? -44.479 -5.529 44.947 1.00 97.94 206 VAL A C 1
ATOM 1567 O O . VAL A 1 206 ? -45.488 -6.017 45.450 1.00 97.94 206 VAL A O 1
ATOM 1570 N N . THR A 1 207 ? -43.630 -4.777 45.657 1.00 98.06 207 THR A N 1
ATOM 1571 C CA . THR A 1 207 ? -43.874 -4.466 47.073 1.00 98.06 207 THR A CA 1
ATOM 1572 C C . THR A 1 207 ? -45.118 -3.608 47.264 1.00 98.06 207 THR A C 1
ATOM 1574 O O . THR A 1 207 ? -45.891 -3.887 48.171 1.00 98.06 207 THR A O 1
ATOM 1577 N N . VAL A 1 208 ? -45.364 -2.620 46.396 1.00 97.00 208 VAL A N 1
ATOM 1578 C CA . VAL A 1 208 ? -46.588 -1.806 46.439 1.00 97.00 208 VAL A CA 1
ATOM 1579 C C . VAL A 1 208 ? -47.815 -2.686 46.215 1.00 97.00 208 VAL A C 1
ATOM 1581 O O . VAL A 1 208 ? -48.717 -2.659 47.043 1.00 97.00 208 VAL A O 1
ATOM 1584 N N . ALA A 1 209 ? -47.807 -3.543 45.192 1.00 97.19 209 ALA A N 1
ATOM 1585 C CA . ALA A 1 209 ? -48.911 -4.466 44.928 1.00 97.19 209 ALA A CA 1
ATOM 1586 C C . ALA A 1 209 ? -49.172 -5.429 46.103 1.00 97.19 209 ALA A C 1
ATOM 1588 O O . ALA A 1 209 ? -50.319 -5.705 46.451 1.00 97.19 209 ALA A O 1
ATOM 1589 N N . HIS A 1 210 ? -48.115 -5.921 46.757 1.00 97.38 210 HIS A N 1
ATOM 1590 C CA . HIS A 1 210 ? -48.248 -6.750 47.956 1.00 97.38 210 HIS A CA 1
ATOM 1591 C C . HIS A 1 210 ? -48.867 -5.973 49.130 1.00 97.38 210 HIS A C 1
ATOM 1593 O O . HIS A 1 210 ? -49.781 -6.470 49.786 1.00 97.38 210 HIS A O 1
ATOM 1599 N N . MET A 1 211 ? -48.414 -4.739 49.371 1.00 97.00 211 MET A N 1
ATOM 1600 C CA . MET A 1 211 ? -48.957 -3.883 50.431 1.00 97.00 211 MET A CA 1
ATOM 1601 C C . MET A 1 211 ? -50.418 -3.507 50.162 1.00 97.00 211 MET A C 1
ATOM 1603 O O . MET A 1 211 ? -51.228 -3.506 51.084 1.00 97.00 211 MET A O 1
ATOM 1607 N N . GLU A 1 212 ? -50.784 -3.242 48.908 1.00 95.31 212 GLU A N 1
ATOM 1608 C CA . GLU A 1 212 ? -52.173 -3.012 48.497 1.00 95.31 212 GLU A CA 1
ATOM 1609 C C . GLU A 1 212 ? -53.054 -4.241 48.753 1.00 95.31 212 GLU A C 1
ATOM 1611 O O . GLU A 1 212 ? -54.168 -4.098 49.258 1.00 95.31 212 GLU A O 1
ATOM 1616 N N . HIS A 1 213 ? -52.547 -5.449 48.486 1.00 95.69 213 HIS A N 1
ATOM 1617 C CA . HIS A 1 213 ? -53.259 -6.692 48.785 1.00 95.69 213 HIS A CA 1
ATOM 1618 C C . HIS A 1 213 ? -53.491 -6.883 50.293 1.00 95.69 213 HIS A C 1
ATOM 1620 O O . HIS A 1 213 ? -54.613 -7.169 50.715 1.00 95.69 213 HIS A O 1
ATOM 1626 N N . GLU A 1 214 ? -52.468 -6.660 51.123 1.00 94.81 214 GLU A N 1
ATOM 1627 C CA . GLU A 1 214 ? -52.600 -6.727 52.586 1.00 94.81 214 GLU A CA 1
ATOM 1628 C C . GLU A 1 214 ? -53.554 -5.658 53.139 1.00 94.81 214 GLU A C 1
ATOM 1630 O O . GLU A 1 214 ? -54.341 -5.934 54.048 1.00 94.81 214 GLU A O 1
ATOM 1635 N N . LEU A 1 215 ? -53.533 -4.442 52.584 1.00 93.50 215 LEU A N 1
ATOM 1636 C CA . LEU A 1 215 ? -54.478 -3.385 52.952 1.00 93.50 215 LEU A CA 1
ATOM 1637 C C . LEU A 1 215 ? -55.916 -3.746 52.562 1.00 93.50 215 LEU A C 1
ATOM 1639 O O . LEU A 1 215 ? -56.830 -3.500 53.349 1.00 93.50 215 LEU A O 1
ATOM 1643 N N . ALA A 1 216 ? -56.127 -4.343 51.387 1.00 91.31 216 ALA A N 1
ATOM 1644 C CA . ALA A 1 216 ? -57.439 -4.827 50.966 1.00 91.31 216 ALA A CA 1
ATOM 1645 C C . ALA A 1 216 ? -57.956 -5.937 51.898 1.00 91.31 216 ALA A C 1
ATOM 1647 O O . ALA A 1 216 ? -59.109 -5.879 52.325 1.00 91.31 216 ALA A O 1
ATOM 1648 N N . ARG A 1 217 ? -57.091 -6.886 52.289 1.00 92.50 217 ARG A N 1
ATOM 1649 C CA . ARG A 1 217 ? -57.418 -7.941 53.263 1.00 92.50 217 ARG A CA 1
ATOM 1650 C C . ARG A 1 217 ? -57.835 -7.353 54.613 1.00 92.50 217 ARG A C 1
ATOM 1652 O O . ARG A 1 217 ? -58.916 -7.662 55.104 1.00 92.50 217 ARG A O 1
ATOM 1659 N N . ARG A 1 218 ? -57.025 -6.451 55.180 1.00 90.62 218 ARG A N 1
ATOM 1660 C CA . ARG A 1 218 ? -57.321 -5.810 56.475 1.00 90.62 218 ARG A CA 1
ATOM 1661 C C . ARG A 1 218 ? -58.578 -4.943 56.436 1.00 90.62 218 ARG A C 1
ATOM 1663 O O . ARG A 1 218 ? -59.321 -4.922 57.408 1.00 90.62 218 ARG A O 1
ATOM 1670 N N . ARG A 1 219 ? -58.848 -4.242 55.329 1.00 86.62 219 ARG A N 1
ATOM 1671 C CA . ARG A 1 219 ? -60.116 -3.509 55.155 1.00 86.62 219 ARG A CA 1
ATOM 1672 C C . ARG A 1 219 ? -61.322 -4.447 55.152 1.00 86.62 219 ARG A C 1
ATOM 1674 O O . ARG A 1 219 ? -62.340 -4.092 55.734 1.00 86.62 219 ARG A O 1
ATOM 1681 N N . GLY A 1 220 ? -61.204 -5.626 54.541 1.00 83.12 220 GLY A N 1
ATOM 1682 C CA . GLY A 1 220 ? -62.237 -6.661 54.617 1.00 83.12 220 GLY A CA 1
ATOM 1683 C C . GLY A 1 220 ? -62.475 -7.156 56.048 1.00 83.12 220 GLY A C 1
ATOM 1684 O O . GLY A 1 220 ? -63.620 -7.274 56.467 1.00 83.12 220 GLY A O 1
ATOM 1685 N N . GLU A 1 221 ? -61.408 -7.373 56.820 1.00 81.25 221 GLU A N 1
ATOM 1686 C CA . GLU A 1 221 ? -61.488 -7.822 58.222 1.00 81.25 221 GLU A CA 1
ATOM 1687 C C . GLU A 1 221 ? -62.119 -6.773 59.150 1.00 81.25 221 GLU A C 1
ATOM 1689 O O . GLU A 1 221 ? -62.987 -7.110 59.951 1.00 81.25 221 GLU A O 1
ATOM 1694 N N . VAL A 1 222 ? -61.746 -5.496 59.011 1.00 76.12 222 VAL A N 1
ATOM 1695 C CA . VAL A 1 222 ? -62.355 -4.394 59.780 1.00 76.12 222 VAL A CA 1
ATOM 1696 C C . VAL A 1 222 ? -63.827 -4.199 59.399 1.00 76.12 222 VAL A C 1
ATOM 1698 O O . VAL A 1 222 ? -64.657 -3.977 60.275 1.00 76.12 222 VAL A O 1
ATOM 1701 N N . GLY A 1 223 ? -64.173 -4.351 58.115 1.00 70.31 223 GLY A N 1
ATOM 1702 C CA . GLY A 1 223 ? -65.566 -4.327 57.664 1.00 70.31 223 GLY A CA 1
ATOM 1703 C C . GLY A 1 223 ? -66.413 -5.476 58.228 1.00 70.31 223 GLY A C 1
ATOM 1704 O O . GLY A 1 223 ? -67.591 -5.271 58.503 1.00 70.31 223 GLY A O 1
ATOM 1705 N N . MET A 1 224 ? -65.828 -6.661 58.451 1.00 60.16 224 MET A N 1
ATOM 1706 C CA . MET A 1 224 ? -66.512 -7.770 59.133 1.00 60.16 224 MET A CA 1
ATOM 1707 C C . MET A 1 224 ? -66.664 -7.530 60.639 1.00 60.16 224 MET A C 1
ATOM 1709 O O . MET A 1 224 ? -67.725 -7.810 61.181 1.00 60.16 224 MET A O 1
ATOM 1713 N N . GLN A 1 225 ? -65.653 -6.967 61.308 1.00 60.38 225 GLN A N 1
ATOM 1714 C CA . GLN A 1 225 ? -65.734 -6.647 62.740 1.00 60.38 225 GLN A CA 1
ATOM 1715 C C . GLN A 1 225 ? -66.776 -5.560 63.042 1.00 60.38 225 GLN A C 1
ATOM 1717 O O . GLN A 1 225 ? -67.518 -5.689 64.008 1.00 60.38 225 GLN A O 1
ATOM 1722 N N . GLN A 1 226 ? -66.889 -4.533 62.194 1.00 58.19 226 GLN A N 1
ATOM 1723 C CA . GLN A 1 226 ? -67.944 -3.519 62.321 1.00 58.19 226 GLN A CA 1
ATOM 1724 C C . GLN A 1 226 ? -69.340 -4.075 62.000 1.00 58.19 226 GLN A C 1
ATOM 1726 O O . GLN A 1 226 ? -70.304 -3.692 62.650 1.00 58.19 226 GLN A O 1
ATOM 1731 N N . GLY A 1 227 ? -69.455 -5.019 61.058 1.00 60.06 227 GLY A N 1
ATOM 1732 C CA . GLY A 1 227 ? -70.716 -5.718 60.789 1.00 60.06 227 GLY A CA 1
ATOM 1733 C C . GLY A 1 227 ? -71.184 -6.613 61.946 1.00 60.06 227 GLY A C 1
ATOM 1734 O O . GLY A 1 227 ? -72.380 -6.655 62.222 1.00 60.06 227 GLY A O 1
ATOM 1735 N N . ASP A 1 228 ? -70.261 -7.286 62.641 1.00 56.50 228 ASP A N 1
ATOM 1736 C CA . ASP A 1 228 ? -70.566 -8.087 63.838 1.00 56.50 228 ASP A CA 1
ATOM 1737 C C . ASP A 1 228 ? -70.900 -7.210 65.062 1.00 56.50 228 ASP A C 1
ATOM 1739 O O . ASP A 1 228 ? -71.791 -7.561 65.836 1.00 56.50 228 ASP A O 1
ATOM 1743 N N . GLU A 1 229 ? -70.246 -6.053 65.239 1.00 57.34 229 GLU A N 1
ATOM 1744 C CA . GLU A 1 229 ? -70.593 -5.089 66.300 1.00 57.34 229 GLU A CA 1
ATOM 1745 C C . GLU A 1 229 ? -71.964 -4.428 66.067 1.00 57.34 229 GLU A C 1
ATOM 1747 O O . GLU A 1 229 ? -72.751 -4.312 67.010 1.00 57.34 229 GLU A O 1
ATOM 1752 N N . ASP A 1 230 ? -72.293 -4.065 64.823 1.00 54.97 230 ASP A N 1
ATOM 1753 C CA . ASP A 1 230 ? -73.611 -3.524 64.468 1.00 54.97 230 ASP A CA 1
ATOM 1754 C C . ASP A 1 230 ? -74.715 -4.596 64.573 1.00 54.97 230 ASP A C 1
ATOM 1756 O O . ASP A 1 230 ? -75.818 -4.302 65.035 1.00 54.97 230 ASP A O 1
ATOM 1760 N N . ALA A 1 231 ? -74.437 -5.859 64.224 1.00 56.19 231 ALA A N 1
ATOM 1761 C CA . ALA A 1 231 ? -75.384 -6.963 64.416 1.00 56.19 231 ALA A CA 1
ATOM 1762 C C . ALA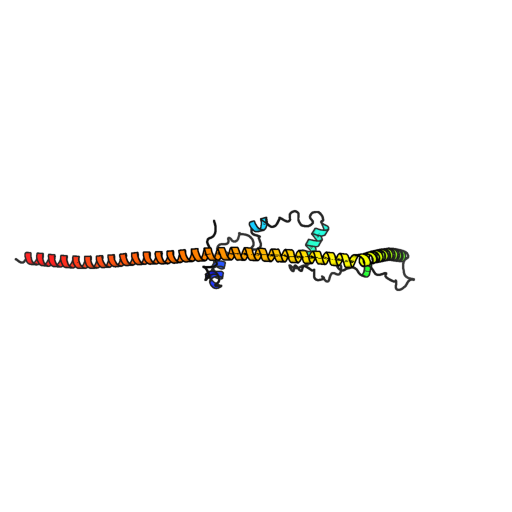 A 1 231 ? -75.642 -7.268 65.905 1.00 56.19 231 ALA A C 1
ATOM 1764 O O . ALA A 1 231 ? -76.766 -7.597 66.279 1.00 56.19 231 ALA A O 1
ATOM 1765 N N . MET A 1 232 ? -74.633 -7.104 66.768 1.00 53.84 232 MET A N 1
ATOM 1766 C CA . MET A 1 232 ? -74.759 -7.309 68.216 1.00 53.84 232 MET A CA 1
ATOM 1767 C C . MET A 1 232 ? -75.497 -6.154 68.924 1.00 53.84 232 MET A C 1
ATOM 1769 O O . MET A 1 232 ? -76.095 -6.373 69.976 1.00 53.84 232 MET A O 1
ATOM 1773 N N . GLN A 1 233 ? -75.515 -4.944 68.347 1.00 52.59 233 GLN A N 1
ATOM 1774 C CA . GLN A 1 233 ? -76.302 -3.804 68.853 1.00 52.59 233 GLN A CA 1
ATOM 1775 C C . GLN A 1 233 ? -77.774 -3.802 68.408 1.00 52.59 233 GLN A C 1
ATOM 1777 O O . GLN A 1 233 ? -78.579 -3.112 69.027 1.00 52.59 233 GLN A O 1
ATOM 1782 N N . VAL A 1 234 ? -78.147 -4.557 67.370 1.00 54.16 234 VAL A N 1
ATOM 1783 C CA . VAL A 1 234 ? -79.547 -4.668 66.906 1.00 54.16 234 VAL A CA 1
ATOM 1784 C C . VAL A 1 234 ? -80.338 -5.746 67.670 1.00 54.16 234 VAL A C 1
ATOM 1786 O O . VAL A 1 234 ? -81.565 -5.689 67.697 1.00 54.16 234 VAL A O 1
ATOM 1789 N N . ASP A 1 235 ? -79.654 -6.687 68.330 1.00 50.22 235 ASP A N 1
ATOM 1790 C CA . ASP A 1 235 ? -80.255 -7.816 69.068 1.00 50.22 235 ASP A CA 1
ATOM 1791 C C . ASP A 1 235 ? -80.349 -7.598 70.605 1.00 50.22 235 ASP A C 1
ATOM 1793 O O . ASP A 1 235 ? -80.623 -8.540 71.352 1.00 50.22 235 ASP A O 1
ATOM 1797 N N . SER A 1 236 ? -80.131 -6.366 71.097 1.00 45.72 236 SER A N 1
ATOM 1798 C CA . SER A 1 236 ? -80.333 -5.944 72.507 1.00 45.72 236 SER A CA 1
ATOM 1799 C C . SER A 1 236 ? -81.453 -4.916 72.644 1.00 45.72 236 SER A C 1
ATOM 1801 O O . SER A 1 236 ? -82.201 -5.000 73.646 1.00 45.72 236 SER A O 1
#

Secondary structure (DSSP, 8-state):
------TTT-GGGGSHHHHHHHHHHHHHHS-TTS--TTS--TTHHHHSPP--SPTTTT-HHHHHHHHHHHHHTTS---SS----SS-SSS--TTTTS-PPPS-TTS--HHHHHHHHHHHHHHHHHHHHHHHHHHHHHHHHHHHHHHHHHHHHHHHHHHHHHHHHHHHHHHHHHHHHHHHHHHHHHHHHHHHHHHHHHHHHHHHHHHHHHHHHHHHHHHHHHHHHHHHHHHHHHH--

pLDDT: mean 81.09, std 17.12, range [39.72, 98.25]

Radius of gyration: 44.64 Å; chains: 1; bounding box: 113×33×136 Å

Organism: NCBI:txid765915

InterPro domains:
  IPR008409 Pre-mRNA-splicing factor SPF27 [PF05700] (3-219)
  IPR008409 Pre-mRNA-splicing factor SPF27 [PTHR13296] (3-213)

Sequence (236 aa):
MSSDALPYIDNQYKLPAVKSQVDALISSNLPSTAASPTALHPSVARDFPDLSPPLFAHNPALSSALDQLVHSTNGKSTLFPAPSPSADHGIDLAAYSLPTPTDPSSVSPAHWRALVTRAATLHAHLTNQMQNLELLGVYGANAWRYHLMQVEAHVEALEKHVKAVAEQVAQVNEVRKAEQENAGQQLDRASIELLRTRMSNLRALVTVAHMEHELARRRGEVGMQQGDEDAMQVDS

Foldseek 3Di:
DDPDDQCLQPCVCVPVVVVVVVVVVVVVPPDPPPDDPPDDDVVVVVVDPPCPVPDPPVPVVVVVVVVVVVVVPPPDDDVDPDDDPPPDPDDPVVLLDQDDDPDPVPDDPVVVVVSVVSVVVNVVVVVVVVVVVVVCVVCVVVVVVVVVVVVVVVVVVVVVVVVVVVVVVVVVVVVSSVVSVVVSVVVVVVVVVVVVVVVVVVVVVVVVVVVVVVVVVVVVVVVVVVVVVVVVVVVD